Protein AF-A0A844GHX6-F1 (afdb_monomer_lite)

Structure (mmCIF, N/CA/C/O backbone):
data_AF-A0A844GHX6-F1
#
_entry.id   AF-A0A844GHX6-F1
#
loop_
_atom_site.group_PDB
_atom_site.id
_atom_site.type_symbol
_atom_site.label_atom_id
_atom_site.label_alt_id
_atom_site.label_comp_id
_atom_site.label_asym_id
_atom_site.label_entity_id
_atom_site.label_seq_id
_atom_site.pdbx_PDB_ins_code
_atom_site.Cartn_x
_atom_site.Cartn_y
_atom_site.Cartn_z
_atom_site.occupancy
_atom_site.B_iso_or_equiv
_atom_site.auth_seq_id
_atom_site.auth_comp_id
_atom_site.auth_asym_id
_atom_site.auth_atom_id
_atom_site.pdbx_PDB_model_num
ATOM 1 N N . MET A 1 1 ? -24.805 5.027 38.512 1.00 71.56 1 MET A N 1
ATOM 2 C CA . MET A 1 1 ? -26.092 4.733 39.168 1.00 71.56 1 MET A CA 1
ATOM 3 C C . MET A 1 1 ? -26.720 6.072 39.490 1.00 71.56 1 MET A C 1
ATOM 5 O O . MET A 1 1 ? -26.056 6.858 40.158 1.00 71.56 1 MET A O 1
ATOM 9 N N . ASN A 1 2 ? -27.880 6.390 38.913 1.00 87.50 2 ASN A N 1
ATOM 10 C CA . ASN A 1 2 ? -28.541 7.679 39.148 1.00 87.50 2 ASN A CA 1
ATOM 11 C C . ASN A 1 2 ? -29.447 7.610 40.407 1.00 87.50 2 ASN A C 1
ATOM 13 O O . ASN A 1 2 ? -29.614 6.538 40.995 1.00 87.50 2 ASN A O 1
ATOM 17 N N . LEU A 1 3 ? -29.988 8.748 40.864 1.00 87.88 3 LEU A N 1
ATOM 18 C CA . LEU A 1 3 ? -30.826 8.803 42.074 1.00 87.88 3 LEU A CA 1
ATOM 19 C C . LEU A 1 3 ? -32.170 8.072 41.908 1.00 87.88 3 LEU A C 1
ATOM 21 O O . LEU A 1 3 ? -32.667 7.497 42.875 1.00 87.88 3 LEU A O 1
ATOM 25 N N . TYR A 1 4 ? -32.729 8.046 40.697 1.00 90.62 4 TYR A N 1
ATOM 26 C CA . TYR A 1 4 ? -33.965 7.326 40.379 1.00 90.62 4 TYR A CA 1
ATOM 27 C C . TYR A 1 4 ? -33.756 5.802 40.427 1.00 90.62 4 TYR A C 1
ATOM 29 O O . TYR A 1 4 ? -34.524 5.100 41.084 1.00 90.62 4 TYR A O 1
ATOM 37 N N . ASP A 1 5 ? -32.648 5.306 39.865 1.00 89.25 5 ASP A N 1
ATOM 38 C CA . ASP A 1 5 ? -32.212 3.905 39.916 1.00 89.25 5 ASP A CA 1
ATOM 39 C C . ASP A 1 5 ? -31.995 3.453 41.366 1.00 89.25 5 ASP A C 1
ATOM 41 O O . ASP A 1 5 ? -32.395 2.355 41.748 1.00 89.25 5 ASP A O 1
ATOM 45 N N . PHE A 1 6 ? -31.368 4.304 42.191 1.00 89.69 6 PHE A N 1
ATOM 46 C CA . PHE A 1 6 ? -31.122 4.016 43.607 1.00 89.69 6 PHE A CA 1
ATOM 47 C C . PHE A 1 6 ? -32.430 3.865 44.400 1.00 89.69 6 PHE A C 1
ATOM 49 O O . PHE A 1 6 ? -32.552 2.978 45.250 1.00 89.69 6 PHE A O 1
ATOM 56 N N . LEU A 1 7 ? -33.417 4.716 44.109 1.00 89.75 7 LEU A N 1
ATOM 57 C CA . LEU A 1 7 ? -34.750 4.652 44.707 1.00 89.75 7 LEU A CA 1
ATOM 58 C C . LEU A 1 7 ? -35.645 3.570 44.080 1.00 89.75 7 LEU A C 1
ATOM 60 O O . LEU A 1 7 ? -36.648 3.197 44.687 1.00 89.75 7 LEU A O 1
ATOM 64 N N . GLY A 1 8 ? -35.283 3.041 42.908 1.00 88.38 8 GLY A N 1
ATOM 65 C CA . GLY A 1 8 ? -36.063 2.049 42.168 1.00 88.38 8 GLY A CA 1
ATOM 66 C C . GLY A 1 8 ? -37.339 2.621 41.546 1.00 88.38 8 GLY A C 1
ATOM 67 O O . GLY A 1 8 ? -38.344 1.916 41.465 1.00 88.38 8 GLY A O 1
ATOM 68 N N . VAL A 1 9 ? -37.321 3.897 41.154 1.00 91.00 9 VAL A N 1
ATOM 69 C CA . VAL A 1 9 ? -38.457 4.599 40.538 1.00 91.00 9 VAL A CA 1
ATOM 70 C C . VAL A 1 9 ? -38.083 5.124 39.154 1.00 91.00 9 VAL A C 1
ATOM 72 O O . VAL A 1 9 ? -36.910 5.336 38.863 1.00 91.00 9 VAL A O 1
ATOM 75 N N . ASP A 1 10 ? -39.083 5.336 38.299 1.00 89.19 10 ASP A N 1
ATOM 76 C CA . ASP A 1 10 ? -38.876 5.918 36.971 1.00 89.19 10 ASP A CA 1
ATOM 77 C C . ASP A 1 10 ? -38.556 7.423 37.063 1.00 89.19 10 ASP A C 1
ATOM 79 O O . ASP A 1 10 ? -39.014 8.106 37.982 1.00 89.19 10 ASP A O 1
ATOM 83 N N . GLN A 1 11 ? -37.811 7.965 36.095 1.00 86.19 11 GLN A N 1
ATOM 84 C CA . GLN A 1 11 ? -37.504 9.400 36.034 1.00 86.19 11 GLN A CA 1
ATOM 85 C C . GLN A 1 11 ? -38.775 10.266 35.906 1.00 86.19 11 GLN A C 1
ATOM 87 O O . GLN A 1 11 ? -38.820 11.394 36.402 1.00 86.19 11 GLN A O 1
ATOM 92 N N . SER A 1 12 ? -39.837 9.718 35.308 1.00 86.56 12 SER A N 1
ATOM 93 C CA . SER A 1 12 ? -41.161 10.341 35.190 1.00 86.56 12 SER A CA 1
ATOM 94 C C . SER A 1 12 ? -42.041 10.214 36.443 1.00 86.56 12 SER A C 1
ATOM 96 O O . SER A 1 12 ? -43.187 10.664 36.431 1.00 86.56 12 SER A O 1
ATOM 98 N N . ALA A 1 13 ? -41.537 9.623 37.536 1.00 87.94 13 ALA A N 1
ATOM 99 C CA . ALA A 1 13 ? -42.310 9.427 38.759 1.00 87.94 13 ALA A CA 1
ATOM 100 C C . ALA A 1 13 ? -42.816 10.754 39.353 1.00 87.94 13 ALA A C 1
ATOM 102 O O . ALA A 1 13 ? -42.116 11.771 39.379 1.00 87.94 13 ALA A O 1
ATOM 103 N N . SER A 1 14 ? -44.040 10.733 39.873 1.00 90.19 14 SER A N 1
ATOM 104 C CA . SER A 1 14 ? -44.625 11.870 40.592 1.00 90.19 14 SER A CA 1
ATOM 105 C C . SER A 1 14 ? -43.907 12.134 41.922 1.00 90.19 14 SER A C 1
ATOM 107 O O . SER A 1 14 ? -43.286 11.239 42.502 1.00 90.19 14 SER A O 1
ATOM 109 N N . ASP A 1 15 ? -44.025 13.355 42.443 1.00 88.31 15 ASP A N 1
ATOM 110 C CA . ASP A 1 15 ? -43.385 13.749 43.708 1.00 88.31 15 ASP A CA 1
ATOM 111 C C . ASP A 1 15 ? -43.843 12.876 44.890 1.00 88.31 15 ASP A C 1
ATOM 113 O O . ASP A 1 15 ? -43.055 12.543 45.778 1.00 88.31 15 ASP A O 1
ATOM 117 N N . GLU A 1 16 ? -45.103 12.432 44.875 1.00 89.31 16 GLU A N 1
ATOM 118 C CA . GLU A 1 16 ? -45.652 11.508 45.872 1.00 89.31 16 GLU A CA 1
ATOM 119 C C . GLU A 1 16 ? -44.973 10.134 45.813 1.00 89.31 16 GLU A C 1
ATOM 121 O O . GLU A 1 16 ? -44.597 9.574 46.847 1.00 89.31 16 GLU A O 1
ATOM 126 N N . GLN A 1 17 ? -44.745 9.614 44.604 1.00 90.00 17 GLN A N 1
ATOM 127 C CA . GLN A 1 17 ? -44.057 8.340 44.399 1.00 90.00 17 GLN A CA 1
ATOM 128 C C . GLN A 1 17 ? -42.599 8.419 44.857 1.00 90.00 17 GLN A C 1
ATOM 130 O O . GLN A 1 17 ? -42.146 7.538 45.587 1.00 90.00 17 GLN A O 1
ATOM 135 N N . ILE A 1 18 ? -41.891 9.500 44.525 1.00 90.50 18 ILE A N 1
ATOM 136 C CA . ILE A 1 18 ? -40.504 9.721 44.960 1.00 90.50 18 ILE A CA 1
ATOM 137 C C . ILE A 1 18 ? -40.424 9.813 46.484 1.00 90.50 18 ILE A C 1
ATOM 139 O O . ILE A 1 18 ? -39.596 9.147 47.108 1.00 90.50 18 ILE A O 1
ATOM 143 N N . LYS A 1 19 ? -41.320 10.583 47.108 1.00 91.25 19 LYS A N 1
ATOM 144 C CA . LYS A 1 19 ? -41.375 10.719 48.566 1.00 91.25 19 LYS A CA 1
ATOM 145 C C . LYS A 1 19 ? -41.638 9.377 49.249 1.00 91.25 19 LYS A C 1
ATOM 147 O O . LYS A 1 19 ? -40.962 9.052 50.225 1.00 91.25 19 LYS A O 1
ATOM 152 N N . SER A 1 20 ? -42.571 8.586 48.720 1.00 91.31 20 SER A N 1
ATOM 153 C CA . SER A 1 20 ? -42.876 7.253 49.249 1.00 91.31 20 SER A CA 1
ATOM 154 C C . SER A 1 20 ? -41.687 6.290 49.124 1.00 91.31 20 SER A C 1
ATOM 156 O O . SER A 1 20 ? -41.375 5.573 50.076 1.00 91.31 20 SER A O 1
ATOM 158 N N . ALA A 1 21 ? -40.959 6.329 48.003 1.00 91.88 21 ALA A N 1
ATOM 159 C CA . ALA A 1 21 ? -39.789 5.489 47.761 1.00 91.88 21 ALA A CA 1
ATOM 160 C C . ALA A 1 21 ? -38.612 5.851 48.681 1.00 91.88 21 ALA A C 1
ATOM 162 O O . ALA A 1 21 ? -37.967 4.963 49.240 1.00 91.88 21 ALA A O 1
ATOM 163 N N . ILE A 1 22 ? -38.377 7.148 48.906 1.00 91.88 22 ILE A N 1
ATOM 164 C CA . ILE A 1 22 ? -37.379 7.643 49.865 1.00 91.88 22 ILE A CA 1
ATOM 165 C C . ILE A 1 22 ? -37.701 7.157 51.280 1.00 91.88 22 ILE A C 1
ATOM 167 O O . ILE A 1 22 ? -36.813 6.662 51.972 1.00 91.88 22 ILE A O 1
ATOM 171 N N . MET A 1 23 ? -38.959 7.289 51.717 1.00 91.12 23 MET A N 1
ATOM 172 C CA . MET A 1 23 ? -39.381 6.851 53.053 1.00 91.12 23 MET A CA 1
ATOM 173 C C . MET A 1 23 ? -39.195 5.346 53.226 1.00 91.12 23 MET A C 1
ATOM 175 O O . MET A 1 23 ? -38.585 4.917 54.201 1.00 91.12 23 MET A O 1
ATOM 179 N N . LYS A 1 24 ? -39.605 4.557 52.228 1.00 92.50 24 LYS A N 1
ATOM 180 C CA . LYS A 1 24 ? -39.404 3.108 52.221 1.00 92.50 24 LYS A CA 1
ATOM 181 C C . LYS A 1 24 ? -37.922 2.731 52.356 1.00 92.50 24 LYS A C 1
ATOM 183 O O . LYS A 1 24 ? -37.576 1.935 53.223 1.00 92.50 24 LYS A O 1
ATOM 188 N N . LYS A 1 25 ? -37.033 3.348 51.567 1.00 90.00 25 LYS A N 1
ATOM 189 C CA . LYS A 1 25 ? -35.576 3.124 51.644 1.00 90.00 25 LYS A CA 1
ATOM 190 C C . LYS A 1 25 ? -34.975 3.556 52.983 1.00 90.00 25 LYS A C 1
ATOM 192 O O . LYS A 1 25 ? -34.079 2.891 53.500 1.00 90.00 25 LYS A O 1
ATOM 197 N N . ALA A 1 26 ? -35.462 4.653 53.558 1.00 88.69 26 ALA A N 1
ATOM 198 C CA . ALA A 1 26 ? -35.025 5.121 54.869 1.00 88.69 26 ALA A CA 1
ATOM 199 C C . ALA A 1 26 ? -35.444 4.161 55.991 1.00 88.69 26 ALA A C 1
ATOM 201 O O . ALA A 1 26 ? -34.660 3.920 56.907 1.00 88.69 26 ALA A O 1
ATOM 202 N N . ASP A 1 27 ? -36.645 3.593 55.914 1.00 89.06 27 ASP A N 1
ATOM 203 C CA . ASP A 1 27 ? -37.146 2.642 56.906 1.00 89.06 27 ASP A CA 1
ATOM 204 C C . ASP A 1 27 ? -36.466 1.270 56.777 1.00 89.06 27 ASP A C 1
ATOM 206 O O . ASP A 1 27 ? -36.123 0.658 57.791 1.00 89.06 27 ASP A O 1
ATOM 210 N N . GLU A 1 28 ? -36.153 0.829 55.555 1.00 87.50 28 GLU A N 1
ATOM 211 C CA . GLU A 1 28 ? -35.311 -0.349 55.291 1.00 87.50 28 GLU A CA 1
ATOM 212 C C . GLU A 1 28 ? -33.914 -0.201 55.922 1.00 87.50 28 GLU A C 1
ATOM 214 O O . GLU A 1 28 ? -33.424 -1.116 56.579 1.00 87.50 28 GLU A O 1
ATOM 219 N N . GLN A 1 29 ? -33.282 0.971 55.798 1.00 86.12 29 GLN A N 1
ATOM 220 C CA . GLN A 1 29 ? -31.970 1.216 56.411 1.00 86.12 29 GLN A CA 1
ATOM 221 C C . GLN A 1 29 ? -32.045 1.342 57.936 1.00 86.12 29 GLN A C 1
ATOM 223 O O . GLN A 1 29 ? -31.166 0.839 58.629 1.00 86.12 29 GLN A O 1
ATOM 228 N N . LYS A 1 30 ? -33.094 1.967 58.483 1.00 82.62 30 LYS A N 1
ATOM 229 C CA . LYS A 1 30 ? -33.290 2.075 59.941 1.00 82.62 30 LYS A CA 1
ATOM 230 C C . LYS A 1 30 ? -33.573 0.732 60.613 1.00 82.62 30 LYS A C 1
ATOM 232 O O . LYS A 1 30 ? -33.201 0.553 61.767 1.00 82.62 30 LYS A O 1
ATOM 237 N N . SER A 1 31 ? -34.262 -0.172 59.920 1.00 83.94 31 SER A N 1
ATOM 238 C CA . SER A 1 31 ? -34.592 -1.514 60.419 1.00 83.94 31 SER A CA 1
ATOM 239 C C . SER A 1 31 ? -33.488 -2.547 60.162 1.00 83.94 31 SER A C 1
ATOM 241 O O . SER A 1 31 ? -33.543 -3.651 60.702 1.00 83.94 31 SER A O 1
ATOM 243 N N . SER A 1 32 ? -32.466 -2.190 59.380 1.00 81.06 32 SER A N 1
ATOM 244 C CA . SER A 1 32 ? -31.303 -3.036 59.124 1.00 81.06 32 SER A CA 1
ATOM 245 C C . SER A 1 32 ? -30.399 -3.143 60.355 1.00 81.06 32 SER A C 1
ATOM 247 O O . SER A 1 32 ? -30.090 -2.152 61.014 1.00 81.06 32 SER A O 1
ATOM 249 N N . ALA A 1 33 ? -29.902 -4.353 60.625 1.00 74.12 33 ALA A N 1
ATOM 250 C CA . ALA A 1 33 ? -28.938 -4.617 61.697 1.00 74.12 33 ALA A CA 1
ATOM 251 C C . ALA A 1 33 ? -27.583 -3.904 61.485 1.00 74.12 33 ALA A C 1
ATOM 253 O O . ALA A 1 33 ? -26.815 -3.741 62.432 1.00 74.12 33 ALA A O 1
ATOM 254 N N . SER A 1 34 ? -27.295 -3.467 60.254 1.00 76.62 34 SER A N 1
ATOM 255 C CA . SER A 1 34 ? -26.090 -2.719 59.886 1.00 76.62 34 SER A CA 1
ATOM 256 C C . SER A 1 34 ? -26.420 -1.690 58.792 1.00 76.62 34 SER A C 1
ATOM 258 O O . SER A 1 34 ? -26.328 -2.015 57.603 1.00 76.62 34 SER A O 1
ATOM 260 N N . PRO A 1 35 ? -26.842 -0.465 59.154 1.00 78.81 35 PRO A N 1
ATOM 261 C CA . PRO A 1 35 ? -27.159 0.575 58.181 1.00 78.81 35 PRO A CA 1
ATOM 262 C C . PRO A 1 35 ? -25.915 0.991 57.390 1.00 78.81 35 PRO A C 1
ATOM 264 O O . PRO A 1 35 ? -24.864 1.297 57.957 1.00 78.81 35 PRO A O 1
ATOM 267 N N . SER A 1 36 ? -26.044 1.030 56.067 1.00 85.88 36 SER A N 1
ATOM 268 C CA . SER A 1 36 ? -24.974 1.458 55.170 1.00 85.88 36 SER A CA 1
ATOM 269 C C . SER A 1 36 ? -24.847 2.979 55.209 1.00 85.88 36 SER A C 1
ATOM 271 O O . SER A 1 36 ? -25.783 3.713 54.885 1.00 85.88 36 SER A O 1
ATOM 273 N N . GLN A 1 37 ? -23.664 3.480 55.575 1.00 83.94 37 GLN A N 1
ATOM 274 C CA . GLN A 1 37 ? -23.389 4.920 55.574 1.00 83.94 37 GLN A CA 1
ATOM 275 C C . GLN A 1 37 ? -23.514 5.524 54.165 1.00 83.94 37 GLN A C 1
ATOM 277 O O . GLN A 1 37 ? -23.935 6.673 54.027 1.00 83.94 37 GLN A O 1
ATOM 282 N N . TYR A 1 38 ? -23.190 4.737 53.135 1.00 85.69 38 TYR A N 1
ATOM 283 C CA . TYR A 1 38 ? -23.353 5.116 51.734 1.00 85.69 38 TYR A CA 1
ATOM 284 C C . TYR A 1 38 ? -24.831 5.228 51.343 1.00 85.69 38 TYR A C 1
ATOM 286 O O . TYR A 1 38 ? -25.237 6.216 50.739 1.00 85.69 38 TYR A O 1
ATOM 294 N N . ASP A 1 39 ? -25.671 4.275 51.747 1.00 84.88 39 ASP A N 1
ATOM 295 C CA . ASP A 1 39 ? -27.099 4.336 51.417 1.00 84.88 39 ASP A CA 1
ATOM 296 C C . ASP A 1 39 ? -27.776 5.500 52.146 1.00 84.88 39 ASP A C 1
ATOM 298 O O . ASP A 1 39 ? -28.601 6.205 51.573 1.00 84.88 39 ASP A O 1
ATOM 302 N N . MET A 1 40 ? -27.378 5.772 53.391 1.00 85.31 40 MET A N 1
ATOM 303 C CA . MET A 1 40 ? -27.890 6.907 54.160 1.00 85.31 40 MET A CA 1
ATOM 304 C C . MET A 1 40 ? -27.478 8.260 53.566 1.00 85.31 40 MET A C 1
ATOM 306 O O . MET A 1 40 ? -28.274 9.203 53.594 1.00 85.31 40 MET A O 1
ATOM 310 N N . SER A 1 41 ? -26.263 8.385 53.018 1.00 87.81 41 SER A N 1
ATOM 311 C CA . SER A 1 41 ? -25.852 9.605 52.315 1.00 87.81 41 SER A CA 1
ATOM 312 C C . SER A 1 41 ? -26.585 9.760 50.981 1.00 87.81 41 SER A C 1
ATOM 314 O O . SER A 1 41 ? -27.049 10.858 50.680 1.00 87.81 41 SER A O 1
ATOM 316 N N . MET A 1 42 ? -26.789 8.667 50.240 1.00 87.81 42 MET A N 1
ATOM 317 C CA . MET A 1 42 ? -27.571 8.655 49.000 1.00 87.81 42 MET A CA 1
ATOM 318 C C . MET A 1 42 ? -29.042 9.014 49.235 1.00 87.81 42 MET A C 1
ATOM 320 O O . MET A 1 42 ? -29.603 9.802 48.479 1.00 87.81 42 MET A O 1
ATOM 324 N N . ILE A 1 43 ? -29.656 8.528 50.319 1.00 90.69 43 ILE A N 1
ATOM 325 C CA . ILE A 1 43 ? -31.020 8.908 50.721 1.00 90.69 43 ILE A CA 1
ATOM 326 C C . ILE A 1 43 ? -31.094 10.406 51.041 1.00 90.69 43 ILE A C 1
ATOM 328 O O . ILE A 1 43 ? -32.016 11.080 50.587 1.00 90.69 43 ILE A O 1
ATOM 332 N N . ARG A 1 44 ? -30.125 10.956 51.788 1.00 90.19 44 ARG A N 1
ATOM 333 C CA . ARG A 1 44 ? -30.075 12.404 52.072 1.00 90.19 44 ARG A CA 1
ATOM 334 C C . ARG A 1 44 ? -29.929 13.225 50.797 1.00 90.19 44 ARG A C 1
ATOM 336 O O . ARG A 1 44 ? -30.622 14.224 50.641 1.00 90.19 44 ARG A O 1
ATOM 343 N N . HIS A 1 45 ? -29.071 12.780 49.886 1.00 89.00 45 HIS A N 1
ATOM 344 C CA . HIS A 1 45 ? -28.871 13.448 48.610 1.00 89.00 45 HIS A CA 1
ATOM 345 C C . HIS A 1 45 ? -30.130 13.386 47.732 1.00 89.00 45 HIS A C 1
ATOM 347 O O . HIS A 1 45 ? -30.526 14.394 47.155 1.00 89.00 45 HIS A O 1
ATOM 353 N N . ALA A 1 46 ? -30.828 12.246 47.710 1.00 89.94 46 ALA A N 1
ATOM 354 C CA . ALA A 1 46 ? -32.110 12.101 47.027 1.00 89.94 46 ALA A CA 1
ATOM 355 C C . ALA A 1 46 ? -33.191 13.025 47.608 1.00 89.94 46 ALA A C 1
ATOM 357 O O . ALA A 1 46 ? -33.949 13.621 46.850 1.00 89.94 46 ALA A O 1
ATOM 358 N N . ILE A 1 47 ? -33.248 13.185 48.936 1.00 90.81 47 ILE A N 1
ATOM 359 C CA . ILE A 1 47 ? -34.157 14.139 49.589 1.00 90.81 47 ILE A CA 1
ATOM 360 C C . ILE A 1 47 ? -33.845 15.563 49.136 1.00 90.81 47 ILE A C 1
ATOM 362 O O . ILE A 1 47 ? -34.751 16.287 48.740 1.00 90.81 47 ILE A O 1
ATOM 366 N N . GLU A 1 48 ? -32.576 15.960 49.179 1.00 90.88 48 GLU A N 1
ATOM 367 C CA . GLU A 1 48 ? -32.177 17.325 48.855 1.00 90.88 48 GLU A CA 1
ATOM 368 C C . GLU A 1 48 ? -32.427 17.683 47.385 1.00 90.88 48 GLU A C 1
ATOM 370 O O . GLU A 1 48 ? -32.834 18.804 47.090 1.00 90.88 48 GLU A O 1
ATOM 375 N N . VAL A 1 49 ? -32.168 16.746 46.471 1.00 90.38 49 VAL A N 1
ATOM 376 C CA . VAL A 1 49 ? -32.199 17.001 45.027 1.00 90.38 49 VAL A CA 1
ATOM 377 C C . VAL A 1 49 ? -33.569 16.710 44.417 1.00 90.38 49 VAL A C 1
ATOM 379 O O . VAL A 1 49 ? -34.039 17.504 43.612 1.00 90.38 49 VAL A O 1
ATOM 382 N N . LEU A 1 50 ? -34.225 15.601 44.782 1.00 90.25 50 LEU A N 1
ATOM 383 C CA . LEU A 1 50 ? -35.461 15.164 44.118 1.00 90.25 50 LEU A CA 1
ATOM 384 C C . LEU A 1 50 ? -36.746 15.703 44.763 1.00 90.25 50 LEU A C 1
ATOM 386 O O . LEU A 1 50 ? -37.777 15.695 44.098 1.00 90.25 50 LEU A O 1
ATOM 390 N N . GLN A 1 51 ? -36.723 16.155 46.026 1.00 88.06 51 GLN A N 1
ATOM 391 C CA . GLN A 1 51 ? -37.908 16.783 46.641 1.00 88.06 51 GLN A CA 1
ATOM 392 C C . GLN A 1 51 ? -38.029 18.278 46.328 1.00 88.06 51 GLN A C 1
ATOM 394 O O . GLN A 1 51 ? -39.124 18.831 46.415 1.00 88.06 51 GLN A O 1
ATOM 399 N N . ASP A 1 52 ? -36.927 18.941 45.977 1.00 89.19 52 ASP A N 1
ATOM 400 C CA . ASP A 1 52 ? -36.949 20.327 45.519 1.00 89.19 52 ASP A CA 1
ATOM 401 C C . ASP A 1 52 ? -37.195 20.351 44.006 1.00 89.19 52 ASP A C 1
ATOM 403 O O . ASP A 1 52 ? -36.360 19.913 43.216 1.00 89.19 52 ASP A O 1
ATOM 407 N N . GLY A 1 53 ? -38.347 20.880 43.589 1.00 84.62 53 GLY A N 1
ATOM 408 C CA . GLY A 1 53 ? -38.749 20.901 42.183 1.00 84.62 53 GLY A CA 1
ATOM 409 C C . GLY A 1 53 ? -37.803 21.677 41.257 1.00 84.62 53 GLY A C 1
ATOM 410 O O . GLY A 1 53 ? -37.770 21.390 40.061 1.00 84.62 53 GLY A O 1
ATOM 411 N N . ASN A 1 54 ? -37.020 22.631 41.773 1.00 87.44 54 ASN A N 1
ATOM 412 C CA . ASN A 1 54 ? -36.017 23.338 40.973 1.00 87.44 54 ASN A CA 1
ATOM 413 C C . ASN A 1 54 ? -34.743 22.499 40.833 1.00 87.44 54 ASN A C 1
ATOM 415 O O . ASN A 1 54 ? -34.272 22.288 39.715 1.00 87.44 54 ASN A O 1
ATOM 419 N N . LYS A 1 55 ? -34.242 21.936 41.941 1.00 88.75 55 LYS A N 1
ATOM 420 C CA . LYS A 1 55 ? -33.056 21.061 41.923 1.00 88.75 55 LYS A CA 1
ATOM 421 C C . LYS A 1 55 ? -33.299 19.771 41.141 1.00 88.75 55 LYS A C 1
ATOM 423 O O . LYS A 1 55 ? -32.398 19.301 40.450 1.00 88.75 55 LYS A O 1
ATOM 428 N N . ARG A 1 56 ? -34.522 19.233 41.177 1.00 88.44 56 ARG A N 1
ATOM 429 C CA . ARG A 1 56 ? -34.925 18.059 40.395 1.00 88.44 56 ARG A CA 1
ATOM 430 C C . ARG A 1 56 ? -34.807 18.327 38.897 1.00 88.44 56 ARG A C 1
ATOM 432 O O . ARG A 1 56 ? -34.229 17.517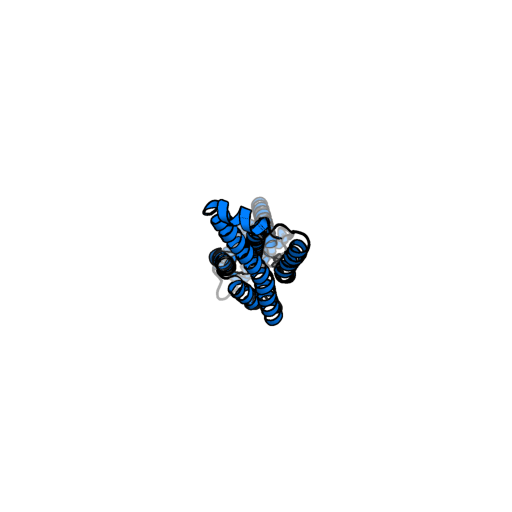 38.183 1.00 88.44 56 ARG A O 1
ATOM 439 N N . LYS A 1 57 ? -35.276 19.489 38.432 1.00 87.38 57 LYS A N 1
ATOM 440 C CA . LYS A 1 57 ? -35.155 19.890 37.022 1.00 87.38 57 LYS A CA 1
ATOM 441 C C . LYS A 1 57 ? -33.698 20.053 36.597 1.00 87.38 57 LYS A C 1
ATOM 443 O O . LYS A 1 57 ? -33.328 19.574 35.532 1.00 87.38 57 LYS A O 1
ATOM 448 N N . GLU A 1 58 ? -32.871 20.701 37.417 1.00 87.25 58 GLU A N 1
ATOM 449 C CA . GLU A 1 58 ? -31.431 20.834 37.143 1.00 87.25 58 GLU A CA 1
ATOM 450 C C . GLU A 1 58 ? -30.744 19.464 37.071 1.00 87.25 58 GLU A C 1
ATOM 452 O O . GLU A 1 58 ? -29.952 19.200 36.163 1.00 87.25 58 GLU A O 1
ATOM 457 N N . TYR A 1 59 ? -31.107 18.560 37.982 1.00 87.81 59 TYR A N 1
ATOM 458 C CA . TYR A 1 59 ? -30.623 17.188 37.987 1.00 87.81 59 TYR A CA 1
ATOM 459 C C . TYR A 1 59 ? -31.065 16.418 36.737 1.00 87.81 59 TYR A C 1
ATOM 461 O O . TYR A 1 59 ? -30.227 15.794 36.088 1.00 87.81 59 TYR A O 1
ATOM 469 N N . ASP A 1 60 ? -32.333 16.521 36.335 1.00 87.94 60 ASP A N 1
ATOM 470 C CA . ASP A 1 60 ? -32.868 15.880 35.128 1.00 87.94 60 ASP A CA 1
ATOM 471 C C . ASP A 1 60 ? -32.172 16.379 33.854 1.00 87.94 60 ASP A C 1
ATOM 473 O O . ASP A 1 60 ? -31.820 15.576 32.984 1.00 87.94 60 ASP A O 1
ATOM 477 N N . VAL A 1 61 ? -31.893 17.685 33.765 1.00 86.69 61 VAL A N 1
ATOM 478 C CA . VAL A 1 61 ? -31.112 18.270 32.665 1.00 86.69 61 VAL A CA 1
ATOM 479 C C . VAL A 1 61 ? -29.696 17.693 32.651 1.00 86.69 61 VAL A C 1
ATOM 481 O O . VAL A 1 61 ? -29.246 17.218 31.607 1.00 86.69 61 VAL A O 1
ATOM 484 N N . SER A 1 62 ? -29.013 17.646 33.798 1.00 84.31 62 SER A N 1
ATOM 485 C CA . SER A 1 62 ? -27.661 17.075 33.885 1.00 84.31 62 SER A CA 1
ATOM 486 C C . SER A 1 62 ? -27.625 15.585 33.517 1.00 84.31 62 SER A C 1
ATOM 488 O O . SER A 1 62 ? -26.706 15.122 32.838 1.00 84.31 62 SER A O 1
ATOM 490 N N . LEU A 1 63 ? -28.669 14.839 33.892 1.00 83.75 63 LEU A N 1
ATOM 491 C CA . LEU A 1 63 ? -28.804 13.421 33.593 1.00 83.75 63 LEU A CA 1
ATOM 492 C C . LEU A 1 63 ? -29.049 13.191 32.099 1.00 83.75 63 LEU A C 1
ATOM 494 O O . LEU A 1 63 ? -28.472 12.266 31.524 1.00 83.75 63 LEU A O 1
ATOM 498 N N . SER A 1 64 ? -29.848 14.048 31.455 1.00 79.44 64 SER A N 1
ATOM 499 C CA . SER A 1 64 ? -30.075 13.995 30.006 1.00 79.44 64 SER A CA 1
ATOM 500 C C . SER A 1 64 ? -28.787 14.256 29.217 1.00 79.44 64 SER A C 1
ATOM 502 O O . SER A 1 64 ? -28.450 13.465 28.341 1.00 79.44 64 SER A O 1
ATOM 504 N N . GLN A 1 65 ? -27.992 15.259 29.611 1.00 74.88 65 GLN A N 1
ATOM 505 C CA . GLN A 1 65 ? -26.698 15.569 28.989 1.00 74.88 65 GLN A CA 1
ATOM 506 C C . GLN A 1 65 ? -25.679 14.440 29.174 1.00 74.88 65 GLN A C 1
ATOM 508 O O . GLN A 1 65 ? -24.965 14.079 28.235 1.00 74.88 65 GLN A O 1
ATOM 513 N N . TYR A 1 66 ? -25.625 13.838 30.366 1.00 69.81 66 TYR A N 1
ATOM 514 C CA . TYR A 1 66 ? -24.771 12.679 30.622 1.00 69.81 66 TYR A CA 1
ATOM 515 C C . TYR A 1 66 ? -25.200 11.466 29.786 1.00 69.81 66 TYR A C 1
ATOM 517 O O . TYR A 1 66 ? -24.361 10.776 29.209 1.00 69.81 66 TYR A O 1
ATOM 525 N N . THR A 1 67 ? -26.508 11.222 29.674 1.00 65.44 67 THR A N 1
ATOM 526 C CA . THR A 1 67 ? -27.057 10.109 28.887 1.00 65.44 67 THR A CA 1
ATOM 527 C C . THR A 1 67 ? -26.815 10.309 27.395 1.00 65.44 67 THR A C 1
ATOM 529 O O . THR A 1 67 ? -26.455 9.356 26.712 1.00 65.44 67 THR A O 1
ATOM 532 N N . GLU A 1 68 ? -26.941 11.535 26.892 1.00 62.78 68 GLU A N 1
ATOM 533 C CA . GLU A 1 68 ? -26.672 11.880 25.496 1.00 62.78 68 GLU A CA 1
ATOM 534 C C . GLU A 1 68 ? -25.181 11.750 25.159 1.00 62.78 68 GLU A C 1
ATOM 536 O O . GLU A 1 68 ? -24.829 11.096 24.179 1.00 62.78 68 GLU A O 1
ATOM 541 N N . THR A 1 69 ? -24.297 12.224 26.042 1.00 59.47 69 THR A N 1
ATOM 542 C CA . THR A 1 69 ? -22.840 12.036 25.916 1.00 59.47 69 THR A CA 1
ATOM 543 C C . THR A 1 69 ? -22.466 10.551 25.903 1.00 59.47 69 THR A C 1
ATOM 545 O O . THR A 1 69 ? -21.681 10.103 25.072 1.00 59.47 69 THR A O 1
ATOM 548 N N . ARG A 1 70 ? -23.086 9.748 26.773 1.00 54.72 70 ARG A N 1
ATOM 549 C CA . ARG A 1 70 ? -22.844 8.302 26.834 1.00 54.72 70 ARG A CA 1
ATOM 550 C C . ARG A 1 70 ? -23.441 7.549 25.641 1.00 54.72 70 ARG A C 1
ATOM 552 O O . ARG A 1 70 ? -22.911 6.520 25.237 1.00 54.72 70 ARG A O 1
ATOM 559 N N . ARG A 1 71 ? -24.535 8.045 25.056 1.00 49.84 71 ARG A N 1
ATOM 560 C CA . ARG A 1 71 ? -25.128 7.479 23.835 1.00 49.84 71 ARG A CA 1
ATOM 561 C C . ARG A 1 71 ? -24.205 7.672 22.631 1.00 49.84 71 ARG A C 1
ATOM 563 O O . ARG A 1 71 ? -24.132 6.777 21.800 1.00 49.84 71 ARG A O 1
ATOM 570 N N . ILE A 1 72 ? -23.460 8.778 22.592 1.00 54.41 72 ILE A N 1
ATOM 571 C CA . ILE A 1 72 ? -22.409 9.026 21.594 1.00 54.41 72 ILE A CA 1
ATOM 572 C C . ILE A 1 72 ? -21.217 8.063 21.788 1.00 54.41 72 ILE A C 1
ATOM 574 O O . ILE A 1 72 ? -20.595 7.662 20.810 1.00 54.41 72 ILE A O 1
ATOM 578 N N . GLU A 1 73 ? -20.926 7.623 23.018 1.00 53.31 73 GLU A N 1
ATOM 579 C CA . GLU A 1 73 ? -19.858 6.644 23.301 1.00 53.31 73 GLU A CA 1
ATOM 580 C C . GLU A 1 73 ? -20.242 5.167 23.061 1.00 53.31 73 GLU A C 1
ATOM 582 O O . GLU A 1 73 ? -19.344 4.335 22.929 1.00 53.31 73 GLU A O 1
ATOM 587 N N . ILE A 1 74 ? -21.536 4.811 23.020 1.00 52.12 74 ILE A N 1
ATOM 588 C CA . ILE A 1 74 ? -22.009 3.408 22.929 1.00 52.12 74 ILE A CA 1
ATOM 589 C C . ILE A 1 74 ? -22.667 3.081 21.574 1.00 52.12 74 ILE A C 1
ATOM 591 O O . ILE A 1 74 ? -23.188 1.980 21.385 1.00 52.12 74 ILE A O 1
ATOM 595 N N . GLU A 1 75 ? -22.604 3.957 20.569 1.00 46.34 75 GLU A N 1
ATOM 596 C CA . GLU A 1 75 ? -22.644 3.396 19.217 1.00 46.34 75 GLU A CA 1
ATOM 597 C C . GLU A 1 75 ? -21.404 2.509 19.077 1.00 46.34 75 GLU A C 1
ATOM 599 O O . GLU A 1 75 ? -20.298 2.984 19.356 1.00 46.34 75 GLU A O 1
ATOM 604 N N . PRO A 1 76 ? -21.532 1.219 18.702 1.00 42.97 76 PRO A N 1
ATOM 605 C CA . PRO A 1 76 ? -20.364 0.474 18.289 1.00 42.97 76 PRO A CA 1
ATOM 606 C C . PRO A 1 76 ? -19.817 1.254 17.105 1.00 42.97 76 PRO A C 1
ATOM 608 O O . PRO A 1 76 ? -20.387 1.208 16.015 1.00 42.97 76 PRO A O 1
ATOM 611 N N . MET A 1 77 ? -18.759 2.032 17.346 1.00 42.03 77 MET A N 1
ATOM 612 C CA . MET A 1 77 ? -17.959 2.621 16.294 1.00 42.03 77 MET A CA 1
ATOM 613 C C . MET A 1 77 ? -17.607 1.425 15.424 1.00 42.03 77 MET A C 1
ATOM 615 O O . MET A 1 77 ? -16.822 0.571 15.839 1.00 42.03 77 MET A O 1
ATOM 619 N N . TYR A 1 78 ? -18.285 1.288 14.286 1.00 46.28 78 TYR A N 1
ATOM 620 C CA . TYR A 1 78 ? -17.927 0.307 13.287 1.00 46.28 78 TYR A CA 1
ATOM 621 C C . TYR A 1 78 ? -16.485 0.674 12.973 1.00 46.28 78 TYR A C 1
ATOM 623 O O . TYR A 1 78 ? -16.240 1.728 12.384 1.00 46.28 78 TYR A O 1
ATOM 631 N N . GLU A 1 79 ? -15.526 -0.095 13.493 1.00 56.06 79 GLU A N 1
ATOM 632 C CA . GLU A 1 79 ? -14.124 0.075 13.153 1.00 56.06 79 GLU A CA 1
ATOM 633 C C . GLU A 1 79 ? -14.089 -0.112 11.646 1.00 56.06 79 GLU A C 1
ATOM 635 O O . GLU A 1 79 ? -14.235 -1.223 11.133 1.00 56.06 79 GLU A O 1
ATOM 640 N N . GLN A 1 80 ? -14.064 1.014 10.934 1.00 63.78 80 GLN A N 1
ATOM 641 C CA . GLN A 1 80 ? -14.151 1.047 9.492 1.00 63.78 80 GLN A CA 1
ATOM 642 C C . GLN A 1 80 ? -12.787 0.612 8.975 1.00 63.78 80 GLN A C 1
ATOM 644 O O . GLN A 1 80 ? -11.957 1.425 8.576 1.00 63.78 80 GLN A O 1
ATOM 649 N N . ASN A 1 81 ? -12.551 -0.693 9.058 1.00 75.69 81 ASN A N 1
ATOM 650 C CA . ASN A 1 81 ? -11.385 -1.340 8.510 1.00 75.69 81 ASN A CA 1
ATOM 651 C C . ASN A 1 81 ? -11.441 -1.149 6.997 1.00 75.69 81 ASN A C 1
ATOM 653 O O . ASN A 1 81 ? -12.430 -1.477 6.338 1.00 75.69 81 ASN A O 1
ATOM 657 N N . VAL A 1 82 ? -10.396 -0.540 6.456 1.00 86.50 82 VAL A N 1
ATOM 658 C CA . VAL A 1 82 ? -10.289 -0.239 5.037 1.00 86.50 82 VAL A CA 1
ATOM 659 C C . VAL A 1 82 ? -9.433 -1.308 4.378 1.00 86.50 82 VAL A C 1
ATOM 661 O O . VAL A 1 82 ? -8.312 -1.552 4.810 1.00 86.50 82 VAL A O 1
ATOM 664 N N . ASP A 1 83 ? -9.937 -1.947 3.327 1.00 89.56 83 ASP A N 1
ATOM 665 C CA . ASP A 1 83 ? -9.201 -2.965 2.572 1.00 89.56 83 ASP A CA 1
ATOM 666 C C . ASP A 1 83 ? -8.778 -2.401 1.207 1.00 89.56 83 ASP A C 1
ATOM 668 O O . ASP A 1 83 ? -9.592 -2.249 0.296 1.00 89.56 83 ASP A O 1
ATOM 672 N N . TYR A 1 84 ? -7.491 -2.088 1.056 1.00 91.12 84 TYR A N 1
ATOM 673 C CA . TYR A 1 84 ? -6.863 -1.682 -0.202 1.00 91.12 84 TYR A CA 1
ATOM 674 C C . TYR A 1 84 ? -6.073 -2.825 -0.861 1.00 91.12 84 TYR A C 1
ATOM 676 O O . TYR A 1 84 ? -5.271 -2.592 -1.765 1.00 91.12 84 TYR A O 1
ATOM 684 N N . GLY A 1 85 ? -6.305 -4.079 -0.472 1.00 89.50 85 GLY A N 1
ATOM 685 C CA . GLY A 1 85 ? -5.532 -5.233 -0.930 1.00 89.50 85 GLY A CA 1
ATOM 686 C C . GLY A 1 85 ? -5.580 -5.457 -2.431 1.00 89.50 85 GLY A C 1
ATOM 687 O O . GLY A 1 85 ? -4.549 -5.662 -3.069 1.00 89.50 85 GLY A O 1
ATOM 688 N N . VAL A 1 86 ? -6.778 -5.373 -3.007 1.00 91.31 86 VAL A N 1
ATOM 689 C CA . VAL A 1 86 ? -6.971 -5.491 -4.459 1.00 91.31 86 VAL A CA 1
ATOM 690 C C . VAL A 1 86 ? -6.265 -4.346 -5.183 1.00 91.31 86 VAL A C 1
ATOM 692 O O . VAL A 1 86 ? -5.557 -4.579 -6.158 1.00 91.31 86 VAL A O 1
ATOM 695 N N . LEU A 1 87 ? -6.381 -3.118 -4.670 1.00 92.62 87 LEU A N 1
ATOM 696 C CA . LEU A 1 87 ? -5.716 -1.948 -5.243 1.00 92.62 87 LEU A CA 1
ATOM 697 C C . LEU A 1 87 ? -4.187 -2.105 -5.224 1.00 92.62 87 LEU A C 1
ATOM 699 O O . LEU A 1 87 ? -3.524 -1.841 -6.226 1.00 92.62 87 LEU A O 1
ATOM 703 N N . LEU A 1 88 ? -3.636 -2.591 -4.110 1.00 93.19 88 LEU A N 1
ATOM 704 C CA . LEU A 1 88 ? -2.207 -2.855 -3.939 1.00 93.19 88 LEU A CA 1
ATOM 705 C C . LEU A 1 88 ? -1.687 -3.972 -4.851 1.00 93.19 88 LEU A C 1
ATOM 707 O O . LEU A 1 88 ? -0.516 -3.938 -5.225 1.00 93.19 88 LEU A O 1
ATOM 711 N N . LEU A 1 89 ? -2.520 -4.944 -5.229 1.00 92.50 89 LEU A N 1
ATOM 712 C CA . LEU A 1 89 ? -2.177 -5.968 -6.225 1.00 92.50 89 LEU A CA 1
ATOM 713 C C . LEU A 1 89 ? -2.264 -5.425 -7.656 1.00 92.50 89 LEU A C 1
ATOM 715 O O . LEU A 1 89 ? -1.412 -5.728 -8.488 1.00 92.50 89 LEU A O 1
ATOM 719 N N . CYS A 1 90 ? -3.273 -4.605 -7.946 1.00 94.12 90 CYS A N 1
ATOM 720 C CA . CYS A 1 90 ? -3.497 -4.056 -9.280 1.00 94.12 90 CYS A CA 1
ATOM 721 C C . CYS A 1 90 ? -2.506 -2.951 -9.655 1.00 94.12 90 CYS A C 1
ATOM 723 O O . CYS A 1 90 ? -2.221 -2.780 -10.838 1.00 94.12 90 CYS A O 1
ATOM 725 N N . LEU A 1 91 ? -1.977 -2.196 -8.689 1.00 94.12 91 LEU A N 1
ATOM 726 C CA . LEU A 1 91 ? -1.055 -1.090 -8.957 1.00 94.12 91 LEU A CA 1
ATOM 727 C C . LEU A 1 91 ? 0.192 -1.530 -9.738 1.00 94.12 91 LEU A C 1
ATOM 729 O O . LEU A 1 91 ? 0.388 -1.020 -10.843 1.00 94.12 91 LEU A O 1
ATOM 733 N N . PRO A 1 92 ? 0.997 -2.494 -9.256 1.00 94.69 92 PRO A N 1
ATOM 734 C CA . PRO A 1 92 ? 2.184 -2.940 -9.983 1.00 94.69 92 PRO A CA 1
ATOM 735 C C . PRO A 1 92 ? 1.851 -3.462 -11.383 1.00 94.69 92 PRO A C 1
ATOM 737 O O . PRO A 1 92 ? 2.535 -3.131 -12.348 1.00 94.69 92 PRO A O 1
ATOM 740 N N . ILE A 1 93 ? 0.736 -4.189 -11.512 1.00 94.00 93 ILE A N 1
ATOM 741 C CA . ILE A 1 93 ? 0.256 -4.733 -12.787 1.00 94.00 93 ILE A CA 1
ATOM 742 C C . ILE A 1 93 ? -0.061 -3.605 -13.778 1.00 94.00 93 ILE A C 1
ATOM 744 O O . ILE A 1 93 ? 0.408 -3.638 -14.915 1.00 94.00 93 ILE A O 1
ATOM 748 N N . SER A 1 94 ? -0.814 -2.589 -13.351 1.00 94.56 94 SER A N 1
ATOM 749 C CA . SER A 1 94 ? -1.179 -1.441 -14.189 1.00 94.56 94 SER A CA 1
ATOM 750 C C . SER A 1 94 ? 0.053 -0.668 -14.659 1.00 94.56 94 SER A C 1
ATOM 752 O O . SER A 1 94 ? 0.167 -0.343 -15.841 1.00 94.56 94 SER A O 1
ATOM 754 N N . PHE A 1 95 ? 1.009 -0.422 -13.759 1.00 94.44 95 PHE A N 1
ATOM 755 C CA . PHE A 1 95 ? 2.259 0.261 -14.094 1.00 94.44 95 PHE A CA 1
ATOM 756 C C . PHE A 1 95 ? 3.130 -0.558 -15.056 1.00 94.44 95 PHE A C 1
ATOM 758 O O . PHE A 1 95 ? 3.627 -0.019 -16.046 1.00 94.44 95 PHE A O 1
ATOM 765 N N . SER A 1 96 ? 3.270 -1.867 -14.830 1.00 92.81 96 SER A N 1
ATOM 766 C CA . SER A 1 96 ? 3.979 -2.763 -15.750 1.00 92.81 96 SER A CA 1
ATOM 767 C C . SER A 1 96 ? 3.321 -2.839 -17.129 1.00 92.81 96 SER A C 1
ATOM 769 O O . SER A 1 96 ? 4.019 -2.828 -18.148 1.00 92.81 96 SER A O 1
ATOM 771 N N . GLY A 1 97 ? 1.987 -2.881 -17.179 1.00 90.06 97 GLY A N 1
ATOM 772 C CA . GLY A 1 97 ? 1.225 -2.838 -18.425 1.00 90.06 97 GLY A CA 1
ATOM 773 C C . GLY A 1 97 ? 1.469 -1.541 -19.195 1.00 90.06 97 GLY A C 1
ATOM 774 O O . GLY A 1 97 ? 1.784 -1.584 -20.385 1.00 90.06 97 GLY A O 1
ATOM 775 N N . ALA A 1 98 ? 1.423 -0.398 -18.503 1.00 90.19 98 ALA A N 1
ATOM 776 C CA . ALA A 1 98 ? 1.698 0.909 -19.093 1.00 90.19 98 ALA A CA 1
ATOM 777 C C . ALA A 1 98 ? 3.113 0.988 -19.692 1.00 90.19 98 ALA A C 1
ATOM 779 O O . ALA A 1 98 ? 3.268 1.425 -20.831 1.00 90.19 98 ALA A O 1
ATOM 780 N N . ILE A 1 99 ? 4.138 0.498 -18.983 1.00 88.12 99 ILE A N 1
ATOM 781 C CA . ILE A 1 99 ? 5.515 0.472 -19.505 1.00 88.12 99 ILE A CA 1
ATOM 782 C C . ILE A 1 99 ? 5.660 -0.436 -20.715 1.00 88.12 99 ILE A C 1
ATOM 784 O O . ILE A 1 99 ? 6.326 -0.060 -21.680 1.00 88.12 99 ILE A O 1
ATOM 788 N N . THR A 1 100 ? 5.064 -1.624 -20.677 1.00 85.12 100 THR A N 1
ATOM 789 C CA . THR A 1 100 ? 5.144 -2.577 -21.792 1.00 85.12 100 THR A CA 1
ATOM 790 C C . THR A 1 100 ? 4.512 -1.980 -23.049 1.00 85.12 100 THR A C 1
ATOM 792 O O . THR A 1 100 ? 5.092 -2.034 -24.137 1.00 85.12 100 THR A O 1
ATOM 795 N N . LEU A 1 101 ? 3.356 -1.333 -22.882 1.00 85.69 101 LEU A N 1
ATOM 796 C CA . LEU A 1 101 ? 2.663 -0.634 -23.953 1.00 85.69 101 LEU A CA 1
ATOM 797 C C . LEU A 1 101 ? 3.518 0.523 -24.483 1.00 85.69 101 LEU A C 1
ATOM 799 O O . LEU A 1 101 ? 3.814 0.563 -25.673 1.00 85.69 101 LEU A O 1
ATOM 803 N N . MET A 1 102 ? 4.017 1.407 -23.616 1.00 81.56 102 MET A N 1
ATOM 804 C CA . MET A 1 102 ? 4.881 2.523 -24.029 1.00 81.56 102 MET A CA 1
ATOM 805 C C . MET A 1 102 ? 6.157 2.062 -24.739 1.00 81.56 102 MET A C 1
ATOM 807 O O . MET A 1 102 ? 6.531 2.636 -25.760 1.00 81.56 102 MET A O 1
ATOM 811 N N . SER A 1 103 ? 6.787 0.992 -24.252 1.00 76.75 103 SER A N 1
ATOM 812 C CA . SER A 1 103 ? 7.995 0.413 -24.858 1.00 76.75 103 SER A CA 1
ATOM 813 C C . SER A 1 103 ? 7.766 -0.116 -26.269 1.00 76.75 103 SER A C 1
ATOM 815 O O . SER A 1 103 ? 8.724 -0.265 -27.022 1.00 76.75 103 SER A O 1
ATOM 817 N N . SER A 1 104 ? 6.511 -0.380 -26.634 1.00 78.75 104 SER A N 1
ATOM 818 C CA . SER A 1 104 ? 6.134 -0.820 -27.976 1.00 78.75 104 SER A CA 1
ATOM 819 C C . SER A 1 104 ? 5.933 0.349 -28.950 1.00 78.75 104 SER A C 1
ATOM 821 O O . SER A 1 104 ? 6.128 0.169 -30.148 1.00 78.75 104 SER A O 1
ATOM 823 N N . PHE A 1 105 ? 5.574 1.544 -28.462 1.00 74.31 105 PHE A N 1
ATOM 824 C CA . PHE A 1 105 ? 5.255 2.707 -29.307 1.00 74.31 105 PHE A CA 1
ATOM 825 C C . PHE A 1 105 ? 6.374 3.752 -29.397 1.00 74.31 105 PHE A C 1
ATOM 827 O O . PHE A 1 105 ? 6.476 4.463 -30.397 1.00 74.31 105 PHE A O 1
ATOM 834 N N . VAL A 1 106 ? 7.218 3.880 -28.371 1.00 68.75 106 VAL A N 1
ATOM 835 C CA . VAL A 1 106 ? 8.230 4.942 -28.314 1.00 68.75 106 VAL A CA 1
ATOM 836 C C . VAL A 1 106 ? 9.554 4.447 -28.896 1.00 68.75 106 VAL A C 1
ATOM 838 O O . VAL A 1 106 ? 10.312 3.723 -28.258 1.00 68.75 106 VAL A O 1
ATOM 841 N N . ASN A 1 107 ? 9.868 4.899 -30.112 1.00 64.38 107 ASN A N 1
ATOM 842 C CA . ASN A 1 107 ? 11.115 4.569 -30.819 1.00 64.38 107 ASN A CA 1
ATOM 843 C C . ASN A 1 107 ? 12.323 5.439 -30.382 1.00 64.38 107 ASN A C 1
ATOM 845 O O . ASN A 1 107 ? 13.400 5.374 -30.968 1.00 64.38 107 ASN A O 1
ATOM 849 N N . GLN A 1 108 ? 12.151 6.302 -29.372 1.00 65.56 108 GLN A N 1
ATOM 850 C CA . GLN A 1 108 ? 13.189 7.213 -28.877 1.00 65.56 108 GLN A CA 1
ATOM 851 C C . GLN A 1 108 ? 13.818 6.692 -27.581 1.00 65.56 108 GLN A C 1
ATOM 853 O O . GLN A 1 108 ? 13.324 6.918 -26.478 1.00 65.56 108 GLN A O 1
ATOM 858 N N . PHE A 1 109 ? 14.965 6.030 -27.720 1.00 64.12 109 PHE A N 1
ATOM 859 C CA . PHE A 1 109 ? 15.670 5.340 -26.633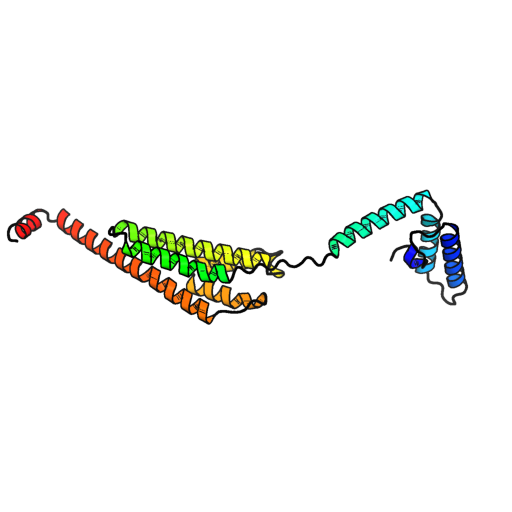 1.00 64.12 109 PHE A CA 1
ATOM 860 C C . PHE A 1 109 ? 16.067 6.237 -25.445 1.00 64.12 109 PHE A C 1
ATOM 862 O O . PHE A 1 109 ? 16.099 5.768 -24.310 1.00 64.12 109 PHE A O 1
ATOM 869 N N . PHE A 1 110 ? 16.330 7.526 -25.681 1.00 60.09 110 PHE A N 1
ATOM 870 C CA . PHE A 1 110 ? 16.754 8.468 -24.635 1.00 60.09 110 PHE A CA 1
ATOM 871 C C . PHE A 1 110 ? 15.635 8.869 -23.671 1.00 60.09 110 PHE A C 1
ATOM 873 O O . PHE A 1 110 ? 15.892 9.046 -22.482 1.00 60.09 110 PHE A O 1
ATOM 880 N N . LEU A 1 111 ? 14.403 9.009 -24.167 1.00 64.50 111 LEU A N 1
ATOM 881 C CA . LEU A 1 111 ? 13.255 9.337 -23.319 1.00 64.50 111 LEU A CA 1
ATOM 882 C C . LEU A 1 111 ? 12.819 8.122 -22.494 1.00 64.50 111 LEU A C 1
ATOM 884 O O . LEU A 1 111 ? 12.385 8.273 -21.355 1.00 64.50 111 LEU A O 1
ATOM 888 N N . MET A 1 112 ? 13.015 6.918 -23.034 1.00 78.88 112 MET A N 1
ATOM 889 C CA . MET A 1 112 ? 12.562 5.678 -22.410 1.00 78.88 112 MET A CA 1
ATOM 890 C C . MET A 1 112 ? 13.208 5.401 -21.050 1.00 78.88 112 MET A C 1
ATOM 892 O O . MET A 1 112 ? 12.482 5.103 -20.110 1.00 78.88 112 MET A O 1
ATOM 896 N N . GLU A 1 113 ? 14.531 5.540 -20.899 1.00 82.94 113 GLU A N 1
ATOM 897 C CA . GLU A 1 113 ? 15.218 5.250 -19.623 1.00 82.94 113 GLU A CA 1
ATOM 898 C C . GLU A 1 113 ? 14.663 6.099 -18.464 1.00 82.94 113 GLU A C 1
ATOM 900 O O . GLU A 1 113 ? 14.221 5.563 -17.447 1.00 82.94 113 GLU A O 1
ATOM 905 N N . ASN A 1 114 ? 14.619 7.423 -18.641 1.00 85.56 114 ASN A N 1
ATOM 906 C CA . ASN A 1 114 ? 14.153 8.347 -17.606 1.00 85.56 114 ASN A CA 1
ATOM 907 C C . ASN A 1 114 ? 12.660 8.163 -17.300 1.00 85.56 114 ASN A C 1
ATOM 909 O O . ASN A 1 114 ? 12.256 8.248 -16.141 1.00 85.56 114 ASN A O 1
ATOM 913 N N . MET A 1 115 ? 11.836 7.891 -18.318 1.00 85.88 115 MET A N 1
ATOM 914 C CA . MET A 1 115 ? 10.409 7.632 -18.120 1.00 85.88 115 MET A CA 1
ATOM 915 C C . MET A 1 115 ? 10.167 6.324 -17.363 1.00 85.88 115 MET A C 1
ATOM 917 O O . MET A 1 115 ? 9.324 6.305 -16.469 1.00 85.88 115 MET A O 1
ATOM 921 N N . ILE A 1 116 ? 10.925 5.260 -17.658 1.00 89.25 116 ILE A N 1
ATOM 922 C CA . ILE A 1 116 ? 10.832 3.982 -16.936 1.00 89.25 116 ILE A CA 1
ATOM 923 C C . ILE A 1 116 ? 11.182 4.181 -15.456 1.00 89.25 116 ILE A C 1
ATOM 925 O O . ILE A 1 116 ? 10.425 3.751 -14.588 1.00 89.25 116 ILE A O 1
ATOM 929 N N . ILE A 1 117 ? 12.285 4.879 -15.159 1.00 88.94 117 ILE A N 1
ATOM 930 C CA . ILE A 1 117 ? 12.705 5.176 -13.778 1.00 88.94 117 ILE A CA 1
ATOM 931 C C . ILE A 1 117 ? 11.663 6.041 -13.055 1.00 88.94 117 ILE A C 1
ATOM 933 O O . ILE A 1 117 ? 11.353 5.790 -11.888 1.00 88.94 117 ILE A O 1
ATOM 937 N N . CYS A 1 118 ? 11.096 7.036 -13.743 1.00 91.44 118 CYS A N 1
ATOM 938 C CA . CYS A 1 118 ? 10.062 7.910 -13.192 1.00 91.44 118 CYS A CA 1
ATOM 939 C C . CYS A 1 118 ? 8.785 7.128 -12.851 1.00 91.44 118 CYS A C 1
ATOM 941 O O . CYS A 1 118 ? 8.294 7.208 -11.727 1.00 91.44 118 CYS A O 1
ATOM 943 N N . LEU A 1 119 ? 8.285 6.311 -13.783 1.00 92.44 119 LEU A N 1
ATOM 944 C CA . LEU A 1 119 ? 7.104 5.473 -13.566 1.00 92.44 119 LEU A CA 1
ATOM 945 C C . LEU A 1 119 ? 7.335 4.431 -12.471 1.00 92.44 119 LEU A C 1
ATOM 947 O O . LEU A 1 119 ? 6.428 4.176 -11.682 1.00 92.44 119 LEU A O 1
ATOM 951 N N . PHE A 1 120 ? 8.542 3.867 -12.382 1.00 92.94 120 PHE A N 1
ATOM 952 C CA . PHE A 1 120 ? 8.892 2.935 -11.313 1.00 92.94 120 PHE A CA 1
ATOM 953 C C . PHE A 1 120 ? 8.855 3.634 -9.959 1.00 92.94 120 PHE A C 1
ATOM 955 O O . PHE A 1 120 ? 8.177 3.176 -9.046 1.00 92.94 120 PHE A O 1
ATOM 962 N N . SER A 1 121 ? 9.520 4.785 -9.853 1.00 93.81 121 SER A N 1
ATOM 963 C CA . SER A 1 121 ? 9.519 5.603 -8.638 1.00 93.81 121 SER A CA 1
ATOM 964 C C . SER A 1 121 ? 8.098 5.972 -8.222 1.00 93.81 121 SER A C 1
ATOM 966 O O . SER A 1 121 ? 7.736 5.831 -7.059 1.00 93.81 121 SER A O 1
ATOM 968 N N . LEU A 1 122 ? 7.256 6.378 -9.176 1.00 95.50 122 LEU A N 1
ATOM 969 C CA . LEU A 1 122 ? 5.869 6.740 -8.907 1.00 95.50 122 LEU A CA 1
ATOM 970 C C . LEU A 1 122 ? 5.041 5.534 -8.441 1.00 95.50 122 LEU A C 1
ATOM 972 O O . LEU A 1 122 ? 4.260 5.666 -7.499 1.00 95.50 122 LEU A O 1
ATOM 976 N N . MET A 1 123 ? 5.243 4.352 -9.029 1.00 96.12 123 MET A N 1
ATOM 977 C CA . MET A 1 123 ? 4.621 3.102 -8.582 1.00 96.12 123 MET A CA 1
ATOM 978 C C . MET A 1 123 ? 5.033 2.754 -7.143 1.00 96.12 123 MET A C 1
ATOM 980 O O . MET A 1 123 ? 4.177 2.472 -6.302 1.00 96.12 123 MET A O 1
ATOM 984 N N . VAL A 1 124 ? 6.333 2.799 -6.843 1.00 96.31 124 VAL A N 1
ATOM 985 C CA . VAL A 1 124 ? 6.881 2.514 -5.509 1.00 96.31 124 VAL A CA 1
ATOM 986 C C . VAL A 1 124 ? 6.320 3.499 -4.476 1.00 96.31 124 VAL A C 1
ATOM 988 O O . VAL A 1 124 ? 5.773 3.068 -3.462 1.00 96.31 124 VAL A O 1
ATOM 991 N N . CYS A 1 125 ? 6.336 4.804 -4.769 1.00 96.12 125 CYS A N 1
ATOM 992 C CA . CYS A 1 125 ? 5.732 5.832 -3.917 1.00 96.12 125 CYS A CA 1
ATOM 993 C C . CYS A 1 125 ? 4.242 5.571 -3.672 1.00 96.12 125 CYS A C 1
ATOM 995 O O . CYS A 1 125 ? 3.792 5.574 -2.529 1.00 96.12 125 CYS A O 1
ATOM 997 N N . SER A 1 126 ? 3.475 5.323 -4.735 1.00 95.75 126 SER A N 1
ATOM 998 C CA . SER A 1 126 ? 2.023 5.124 -4.645 1.00 95.75 126 SER A CA 1
ATOM 999 C C . SER A 1 126 ? 1.678 3.889 -3.811 1.00 95.75 126 SER A C 1
ATOM 1001 O O . SER A 1 126 ? 0.812 3.951 -2.941 1.00 95.75 126 SER A O 1
ATOM 1003 N N . THR A 1 127 ? 2.386 2.777 -4.035 1.00 95.69 127 THR A N 1
ATOM 1004 C CA . THR A 1 127 ? 2.199 1.542 -3.257 1.00 95.69 127 THR A CA 1
ATOM 1005 C C . THR A 1 127 ? 2.566 1.734 -1.788 1.00 95.69 127 THR A C 1
ATOM 1007 O O . THR A 1 127 ? 1.801 1.316 -0.922 1.00 95.69 127 THR A O 1
ATOM 1010 N N . GLY A 1 128 ? 3.670 2.426 -1.495 1.00 95.12 128 GLY A N 1
ATOM 1011 C CA . GLY A 1 128 ? 4.064 2.757 -0.127 1.00 95.12 128 GLY A CA 1
ATOM 1012 C C . GLY A 1 128 ? 3.037 3.636 0.589 1.00 95.12 128 GLY A C 1
ATOM 1013 O O . GLY A 1 128 ? 2.678 3.350 1.729 1.00 95.12 128 GLY A O 1
ATOM 1014 N N . ILE A 1 129 ? 2.539 4.686 -0.075 1.00 94.69 129 ILE A N 1
ATOM 1015 C CA . ILE A 1 129 ? 1.536 5.602 0.491 1.00 94.69 129 ILE A CA 1
ATOM 1016 C C . ILE A 1 129 ? 0.251 4.845 0.825 1.00 94.69 129 ILE A C 1
ATOM 1018 O O . ILE A 1 129 ? -0.266 4.971 1.931 1.00 94.69 129 ILE A O 1
ATOM 1022 N N . ILE A 1 130 ? -0.257 4.033 -0.104 1.00 94.69 130 ILE A N 1
ATOM 1023 C CA . ILE A 1 130 ? -1.502 3.284 0.108 1.00 94.69 130 ILE A CA 1
ATOM 1024 C C . ILE A 1 130 ? -1.338 2.255 1.227 1.00 94.69 130 ILE A C 1
ATOM 1026 O O . ILE A 1 130 ? -2.222 2.147 2.074 1.00 94.69 130 ILE A O 1
ATOM 1030 N N . ALA A 1 131 ? -0.203 1.555 1.276 1.00 93.00 131 ALA A N 1
ATOM 1031 C CA . ALA A 1 131 ? 0.102 0.610 2.346 1.00 93.00 131 ALA A CA 1
ATOM 1032 C C . ALA A 1 131 ? 0.130 1.288 3.728 1.00 93.00 131 ALA A C 1
ATOM 1034 O O . ALA A 1 131 ? -0.464 0.783 4.683 1.00 93.00 131 ALA A O 1
ATOM 1035 N N . ALA A 1 132 ? 0.758 2.462 3.827 1.00 91.81 132 ALA A N 1
ATOM 1036 C CA . ALA A 1 132 ? 0.809 3.232 5.067 1.00 91.81 132 ALA A CA 1
ATOM 1037 C C . ALA A 1 132 ? -0.569 3.785 5.472 1.00 91.81 132 ALA A C 1
ATOM 1039 O O . ALA A 1 132 ? -0.935 3.735 6.648 1.00 91.81 132 ALA A O 1
ATOM 1040 N N . ILE A 1 133 ? -1.365 4.273 4.512 1.00 90.31 133 ILE A N 1
ATOM 1041 C CA . ILE A 1 133 ? -2.740 4.728 4.770 1.00 90.31 133 ILE A CA 1
ATOM 1042 C C . ILE A 1 133 ? -3.599 3.565 5.269 1.00 90.31 133 ILE A C 1
ATOM 1044 O O . ILE A 1 133 ? -4.319 3.727 6.251 1.00 90.31 133 ILE A O 1
ATOM 1048 N N . GLU A 1 134 ? -3.521 2.398 4.633 1.00 89.31 134 GLU A N 1
ATOM 1049 C CA . GLU A 1 134 ? -4.246 1.211 5.085 1.00 89.31 134 GLU A CA 1
ATOM 1050 C C . GLU A 1 134 ? -3.871 0.841 6.527 1.00 89.31 134 GLU A C 1
ATOM 1052 O O . GLU A 1 134 ? -4.742 0.649 7.372 1.00 89.31 134 GLU A O 1
ATOM 1057 N N . GLU A 1 135 ? -2.573 0.779 6.831 1.00 87.75 135 GLU A N 1
ATOM 1058 C CA . GLU A 1 135 ? -2.101 0.406 8.163 1.00 87.75 135 GLU A CA 1
ATOM 1059 C C . GLU A 1 135 ? -2.518 1.419 9.228 1.00 87.75 135 GLU A C 1
ATOM 1061 O O . GLU A 1 135 ? -3.012 1.017 10.281 1.00 87.75 135 GLU A O 1
ATOM 1066 N N . SER A 1 136 ? -2.378 2.719 8.948 1.00 86.56 136 SER A N 1
ATOM 1067 C CA . SER A 1 136 ? -2.786 3.780 9.878 1.00 86.56 136 SER A CA 1
ATOM 1068 C C . SER A 1 136 ? -4.272 3.720 10.239 1.00 86.56 136 SER A C 1
ATOM 1070 O O . SER A 1 136 ? -4.631 4.063 11.364 1.00 86.56 136 SER A O 1
ATOM 1072 N N . LYS A 1 137 ? -5.126 3.249 9.319 1.00 83.69 137 LYS A N 1
ATOM 1073 C CA . LYS A 1 137 ? -6.569 3.107 9.545 1.00 83.69 137 LYS A CA 1
ATOM 1074 C C . LYS A 1 137 ? -6.958 1.790 10.221 1.00 83.69 137 LYS A C 1
ATOM 1076 O O . LYS A 1 137 ? -7.929 1.783 10.968 1.00 83.69 137 LYS A O 1
ATOM 1081 N N . ASN A 1 138 ? -6.210 0.708 9.991 1.00 80.12 138 ASN A N 1
ATOM 1082 C CA . ASN A 1 138 ? -6.583 -0.641 10.442 1.00 80.12 138 ASN A CA 1
ATOM 1083 C C . ASN A 1 138 ? -5.876 -1.112 11.717 1.00 80.12 138 ASN A C 1
ATOM 1085 O O . ASN A 1 138 ? -6.302 -2.085 12.336 1.00 80.12 138 ASN A O 1
ATOM 1089 N N . SER A 1 139 ? -4.757 -0.501 12.107 1.00 69.81 139 SER A N 1
ATOM 1090 C CA . SER A 1 139 ? -4.034 -0.922 13.305 1.00 69.81 139 SER A CA 1
ATOM 1091 C C . SER A 1 139 ? -4.459 -0.101 14.524 1.00 69.81 139 SER A C 1
ATOM 1093 O O . SER A 1 139 ? -4.191 1.093 14.649 1.00 69.81 139 SER A O 1
ATOM 1095 N N . ILE A 1 140 ? -5.066 -0.785 15.497 1.00 59.69 140 ILE A N 1
ATOM 1096 C CA . ILE A 1 140 ? -5.435 -0.219 16.807 1.00 59.69 140 ILE A CA 1
ATOM 1097 C C . ILE A 1 140 ? -4.197 0.364 17.517 1.00 59.69 140 ILE A C 1
ATOM 1099 O O . ILE A 1 140 ? -4.286 1.387 18.193 1.00 59.69 140 ILE A O 1
ATOM 1103 N N . LYS A 1 141 ? -3.012 -0.236 17.308 1.00 54.41 141 LYS A N 1
ATOM 1104 C CA . LYS A 1 141 ? -1.728 0.261 17.836 1.00 54.41 141 LYS A CA 1
ATOM 1105 C C . LYS A 1 141 ? -1.241 1.545 17.157 1.00 54.41 141 LYS A C 1
ATOM 1107 O O . LYS A 1 141 ? -0.506 2.294 17.786 1.00 54.41 141 LYS A O 1
ATOM 1112 N N . THR A 1 142 ? -1.629 1.812 15.909 1.00 57.38 142 THR A N 1
ATOM 1113 C CA . THR A 1 142 ? -1.169 2.990 15.145 1.00 57.38 142 THR A CA 1
ATOM 1114 C C . THR A 1 142 ? -2.129 4.166 15.207 1.00 57.38 142 THR A C 1
ATOM 1116 O O . THR A 1 142 ? -1.774 5.249 14.756 1.00 57.38 142 THR A O 1
ATOM 1119 N N . LYS A 1 143 ? -3.313 4.003 15.814 1.00 56.53 143 LYS A N 1
ATOM 1120 C CA . LYS A 1 143 ? -4.245 5.117 16.062 1.00 56.53 143 LYS A CA 1
ATOM 1121 C C . LYS A 1 143 ? -3.590 6.243 16.886 1.00 56.53 143 LYS A C 1
ATOM 1123 O O . LYS A 1 143 ? -3.971 7.397 16.738 1.00 56.53 143 LYS A O 1
ATOM 1128 N N . ASN A 1 144 ? -2.567 5.897 17.680 1.00 60.28 144 ASN A N 1
ATOM 1129 C CA . ASN A 1 144 ? -1.803 6.814 18.533 1.00 60.28 144 ASN A CA 1
ATOM 1130 C C . ASN A 1 144 ? -0.295 6.884 18.205 1.00 60.28 144 ASN A C 1
ATOM 1132 O O . ASN A 1 144 ? 0.406 7.683 18.819 1.00 60.28 144 ASN A O 1
ATOM 1136 N N . ASP A 1 145 ? 0.216 6.067 17.272 1.00 71.69 145 ASP A N 1
ATOM 1137 C CA . ASP A 1 145 ? 1.642 6.031 16.909 1.00 71.69 145 ASP A CA 1
ATOM 1138 C C . ASP A 1 145 ? 1.824 5.981 15.375 1.00 71.69 145 ASP A C 1
ATOM 1140 O O . ASP A 1 145 ? 1.494 4.967 14.748 1.00 71.69 145 ASP A O 1
ATOM 1144 N N . PRO A 1 146 ? 2.344 7.056 14.749 1.00 80.06 146 PRO A N 1
ATOM 1145 C CA . PRO A 1 146 ? 2.565 7.125 13.306 1.00 80.06 146 PRO A CA 1
ATOM 1146 C C . PRO A 1 146 ? 3.847 6.415 12.837 1.00 80.06 146 PRO A C 1
ATOM 1148 O O . PRO A 1 146 ? 4.100 6.345 11.631 1.00 80.06 146 PRO A O 1
ATOM 1151 N N . LEU A 1 147 ? 4.671 5.891 13.749 1.00 83.50 147 LEU A N 1
ATOM 1152 C CA . LEU A 1 147 ? 5.968 5.304 13.416 1.00 83.50 147 LEU A CA 1
ATOM 1153 C C . LEU A 1 147 ? 5.866 3.999 12.595 1.00 83.50 147 LEU A C 1
ATOM 1155 O O . LEU A 1 147 ? 6.589 3.883 11.603 1.00 83.50 147 LEU A O 1
ATOM 1159 N N . PRO A 1 148 ? 4.972 3.034 12.901 1.00 85.50 148 PRO A N 1
ATOM 1160 C CA . PRO A 1 148 ? 4.868 1.800 12.114 1.00 85.50 148 PRO A CA 1
ATOM 1161 C C . PRO A 1 148 ? 4.441 2.011 10.644 1.00 85.50 148 PRO A C 1
ATOM 1163 O O . PRO A 1 148 ? 5.140 1.490 9.770 1.00 85.50 148 PRO A O 1
ATOM 1166 N N . PRO A 1 149 ? 3.408 2.830 10.327 1.00 89.00 149 PRO A N 1
ATOM 1167 C CA . PRO A 1 149 ? 3.064 3.173 8.945 1.00 89.00 149 PRO A CA 1
ATOM 1168 C C . PRO A 1 149 ? 4.228 3.818 8.192 1.00 89.00 149 PRO A C 1
ATOM 1170 O O . PRO A 1 149 ? 4.468 3.510 7.024 1.00 89.00 149 PRO A O 1
ATOM 1173 N N . PHE A 1 150 ? 4.985 4.692 8.865 1.00 89.75 150 PHE A N 1
ATOM 1174 C CA . PHE A 1 150 ? 6.154 5.335 8.275 1.00 89.75 150 PHE A CA 1
ATOM 1175 C C . PHE A 1 150 ? 7.282 4.337 7.979 1.00 89.75 150 PHE A C 1
ATOM 1177 O O . PHE A 1 150 ? 7.890 4.399 6.911 1.00 89.75 150 PHE A O 1
ATOM 1184 N N . ILE A 1 151 ? 7.539 3.378 8.874 1.00 89.88 151 ILE A N 1
ATOM 1185 C CA . ILE A 1 151 ? 8.533 2.320 8.645 1.00 89.88 151 ILE A CA 1
ATOM 1186 C C . ILE A 1 151 ? 8.130 1.447 7.457 1.00 89.88 151 ILE A C 1
ATOM 1188 O O . ILE A 1 151 ? 8.979 1.140 6.619 1.00 89.88 151 ILE A O 1
ATOM 1192 N N . ASN A 1 152 ? 6.856 1.069 7.345 1.00 90.12 152 ASN A N 1
ATOM 1193 C CA . ASN A 1 152 ? 6.389 0.268 6.215 1.00 90.12 152 ASN A CA 1
ATOM 1194 C C . ASN A 1 152 ? 6.462 1.044 4.896 1.00 90.12 152 ASN A C 1
ATOM 1196 O O . ASN A 1 152 ? 6.937 0.496 3.899 1.00 90.12 152 ASN A O 1
ATOM 1200 N N . PHE A 1 153 ? 6.100 2.330 4.898 1.00 94.25 153 PHE A N 1
ATOM 1201 C CA . PHE A 1 153 ? 6.331 3.218 3.757 1.00 94.25 153 PHE A CA 1
ATOM 1202 C C . PHE A 1 153 ? 7.808 3.226 3.339 1.00 94.25 153 PHE A C 1
ATOM 1204 O O . PHE A 1 153 ? 8.129 2.998 2.173 1.00 94.25 153 PHE A O 1
ATOM 1211 N N . LEU A 1 154 ? 8.714 3.434 4.294 1.00 93.94 154 LEU A N 1
ATOM 1212 C CA . LEU A 1 154 ? 10.148 3.541 4.040 1.00 93.94 154 LEU A CA 1
ATOM 1213 C C . LEU A 1 154 ? 10.750 2.204 3.574 1.00 93.94 154 LEU A C 1
ATOM 1215 O O . LEU A 1 154 ? 11.574 2.181 2.662 1.00 93.94 154 LEU A O 1
ATOM 1219 N N . GLY A 1 155 ? 10.284 1.083 4.130 1.00 92.94 155 GLY A N 1
ATOM 1220 C CA . GLY A 1 155 ? 10.662 -0.262 3.699 1.00 92.94 155 GLY A CA 1
ATOM 1221 C C . GLY A 1 155 ? 10.250 -0.563 2.256 1.00 92.94 155 GLY A C 1
ATOM 1222 O O . GLY A 1 155 ? 11.042 -1.120 1.496 1.00 92.94 155 GLY A O 1
ATOM 1223 N N . ILE A 1 156 ? 9.044 -0.151 1.852 1.00 94.69 156 ILE A N 1
ATOM 1224 C CA . ILE A 1 156 ? 8.575 -0.265 0.463 1.00 94.69 156 ILE A CA 1
ATOM 1225 C C . ILE A 1 156 ? 9.375 0.668 -0.456 1.00 94.69 156 ILE A C 1
ATOM 1227 O O . ILE A 1 156 ? 9.773 0.258 -1.542 1.00 94.69 156 ILE A O 1
ATOM 1231 N N . MET A 1 157 ? 9.658 1.897 -0.024 1.00 94.75 157 MET A N 1
ATOM 1232 C CA . MET A 1 157 ? 10.410 2.877 -0.814 1.00 94.75 157 MET A CA 1
ATOM 1233 C C . MET A 1 157 ? 11.852 2.452 -1.096 1.00 94.75 157 MET A C 1
ATOM 1235 O O . MET A 1 157 ? 12.324 2.588 -2.223 1.00 94.75 157 MET A O 1
ATOM 1239 N N . LEU A 1 158 ? 12.558 1.944 -0.083 1.00 93.31 158 LEU A N 1
ATOM 1240 C CA . LEU A 1 158 ? 13.970 1.580 -0.215 1.00 93.31 158 LEU A CA 1
ATOM 1241 C C . LEU A 1 158 ? 14.174 0.221 -0.882 1.00 93.31 158 LEU A C 1
ATOM 1243 O O . LEU A 1 158 ? 15.139 0.041 -1.622 1.00 93.31 158 LEU A O 1
ATOM 1247 N N . LEU A 1 159 ? 13.301 -0.749 -0.602 1.00 94.44 159 LEU A N 1
ATOM 1248 C CA . LEU A 1 159 ? 13.492 -2.124 -1.052 1.00 94.44 159 LEU A CA 1
ATOM 1249 C C . LEU A 1 159 ? 12.162 -2.741 -1.473 1.00 94.44 159 LEU A C 1
ATOM 1251 O O . LEU A 1 159 ? 11.684 -3.708 -0.880 1.00 94.44 159 LEU A O 1
ATOM 1255 N N . TRP A 1 160 ? 11.575 -2.163 -2.526 1.00 94.31 160 TRP A N 1
ATOM 1256 C CA . TRP A 1 160 ? 10.203 -2.436 -2.953 1.00 94.31 160 TRP A CA 1
ATOM 1257 C C . TRP A 1 160 ? 9.815 -3.918 -2.993 1.00 94.31 160 TRP A C 1
ATOM 1259 O O . TRP A 1 160 ? 8.854 -4.253 -2.305 1.00 94.31 160 TRP A O 1
ATOM 1269 N N . PRO A 1 161 ? 10.534 -4.840 -3.671 1.00 92.88 161 PRO A N 1
ATOM 1270 C CA . PRO A 1 161 ? 10.099 -6.237 -3.738 1.00 92.88 161 PRO A CA 1
ATOM 1271 C C . PRO A 1 161 ? 9.963 -6.888 -2.355 1.00 92.88 161 PRO A C 1
ATOM 1273 O O . PRO A 1 161 ? 9.009 -7.621 -2.100 1.00 92.88 161 PRO A O 1
ATOM 1276 N N . TYR A 1 162 ? 10.892 -6.589 -1.445 1.00 93.06 162 TYR A N 1
ATOM 1277 C CA . TYR A 1 162 ? 10.872 -7.110 -0.081 1.00 93.06 162 TYR A CA 1
ATOM 1278 C C . TYR A 1 162 ? 9.832 -6.397 0.783 1.00 93.06 162 TYR A C 1
ATOM 1280 O O . TYR A 1 162 ? 9.009 -7.058 1.412 1.00 93.06 162 TYR A O 1
ATOM 1288 N N . GLY A 1 163 ? 9.842 -5.060 0.799 1.00 92.50 163 GLY A N 1
ATOM 1289 C CA . GLY A 1 163 ? 8.930 -4.250 1.604 1.00 92.50 163 GLY A CA 1
ATOM 1290 C C . GLY A 1 163 ? 7.470 -4.502 1.240 1.00 92.50 163 GLY A C 1
ATOM 1291 O O . GLY A 1 163 ? 6.644 -4.719 2.122 1.00 92.50 163 GLY A O 1
ATOM 1292 N N . TYR A 1 164 ? 7.168 -4.583 -0.057 1.00 93.50 164 TYR A N 1
ATOM 1293 C CA . TYR A 1 164 ? 5.837 -4.891 -0.576 1.00 93.50 164 TYR A CA 1
ATOM 1294 C C . TYR A 1 164 ? 5.363 -6.288 -0.153 1.00 93.50 164 TYR A C 1
ATOM 1296 O O . TYR A 1 164 ? 4.261 -6.436 0.377 1.00 93.50 164 TYR A O 1
ATOM 1304 N N . CYS A 1 165 ? 6.206 -7.316 -0.314 1.00 93.69 165 CYS A N 1
ATOM 1305 C CA . CYS A 1 165 ? 5.859 -8.677 0.101 1.00 93.69 165 CYS A CA 1
ATOM 1306 C C . CYS A 1 165 ? 5.698 -8.795 1.624 1.00 93.69 165 CYS A C 1
ATOM 1308 O O . CYS A 1 165 ? 4.741 -9.408 2.095 1.00 93.69 165 CYS A O 1
ATOM 1310 N N . SER A 1 166 ? 6.606 -8.186 2.391 1.00 91.75 166 SER A N 1
ATOM 1311 C CA . SER A 1 166 ? 6.574 -8.159 3.858 1.00 91.75 166 SER A CA 1
ATOM 1312 C C . SER A 1 166 ? 5.304 -7.486 4.387 1.00 91.75 166 SER A C 1
ATOM 1314 O O . SER A 1 166 ? 4.636 -8.007 5.290 1.00 91.75 166 SER A O 1
ATOM 1316 N N . TYR A 1 167 ? 4.922 -6.363 3.777 1.00 91.50 167 TYR A N 1
ATOM 1317 C CA . TYR A 1 167 ? 3.690 -5.659 4.093 1.00 91.50 167 TYR A CA 1
ATOM 1318 C C . TYR A 1 167 ? 2.460 -6.529 3.801 1.00 91.50 167 TYR A C 1
ATOM 1320 O O . TYR A 1 167 ? 1.661 -6.786 4.700 1.00 91.50 167 TYR A O 1
ATOM 1328 N N . MET A 1 168 ? 2.346 -7.071 2.582 1.00 91.44 168 MET A N 1
ATOM 1329 C CA . MET A 1 168 ? 1.211 -7.915 2.188 1.00 91.44 168 MET A CA 1
ATOM 1330 C C . MET A 1 168 ? 1.083 -9.171 3.062 1.00 91.44 168 MET A C 1
ATOM 1332 O O . MET A 1 168 ? -0.030 -9.562 3.407 1.00 91.44 168 MET A O 1
ATOM 1336 N 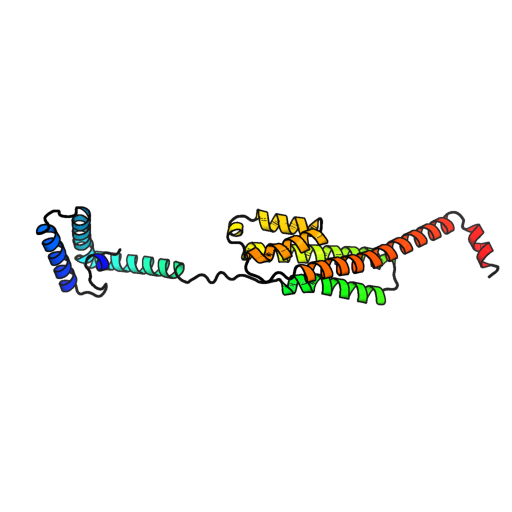N . ALA A 1 169 ? 2.204 -9.755 3.496 1.00 89.50 169 ALA A N 1
ATOM 1337 C CA . ALA A 1 169 ? 2.222 -10.855 4.459 1.00 89.50 169 ALA A CA 1
ATOM 1338 C C . ALA A 1 169 ? 1.688 -10.440 5.841 1.00 89.50 169 ALA A C 1
ATOM 1340 O O . ALA A 1 169 ? 0.997 -11.208 6.517 1.00 89.50 169 ALA A O 1
ATOM 1341 N N . SER A 1 170 ? 2.001 -9.213 6.261 1.00 87.12 170 SER A N 1
ATOM 1342 C CA . SER A 1 170 ? 1.601 -8.654 7.552 1.00 87.12 170 SER A CA 1
ATOM 1343 C C . SER A 1 170 ? 0.119 -8.270 7.614 1.00 87.12 170 SER A C 1
ATOM 1345 O O . SER A 1 170 ? -0.420 -8.194 8.718 1.00 87.12 170 SER A O 1
ATOM 1347 N N . ARG A 1 171 ? -0.578 -8.149 6.472 1.00 86.19 171 ARG A N 1
ATOM 1348 C CA . ARG A 1 171 ? -2.029 -7.861 6.403 1.00 86.19 171 ARG A CA 1
ATOM 1349 C C . ARG A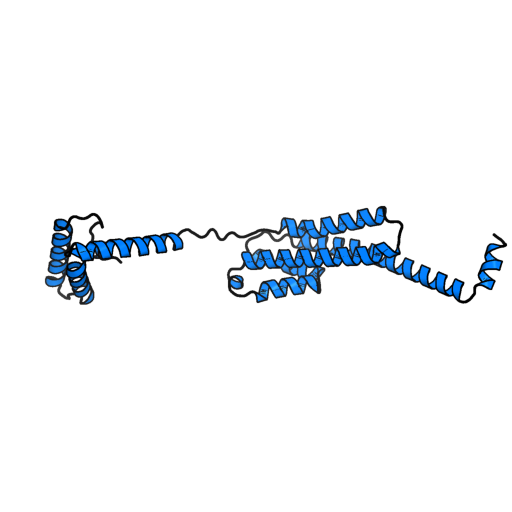 1 171 ? -2.908 -8.909 7.086 1.00 86.19 171 ARG A C 1
ATOM 1351 O O . ARG A 1 171 ? -4.026 -8.601 7.487 1.00 86.19 171 ARG A O 1
ATOM 1358 N N . ARG A 1 172 ? -2.386 -10.122 7.319 1.00 83.69 172 ARG A N 1
ATOM 1359 C CA . ARG A 1 172 ? -3.068 -11.159 8.116 1.00 83.69 172 ARG A CA 1
ATOM 1360 C C . ARG A 1 172 ? -3.410 -10.679 9.533 1.00 83.69 172 ARG A C 1
ATOM 1362 O O . ARG A 1 172 ? -4.372 -11.163 10.121 1.00 83.69 172 ARG A O 1
ATOM 1369 N N . ARG A 1 173 ? -2.648 -9.724 10.080 1.00 81.50 173 ARG A N 1
ATOM 1370 C CA . ARG A 1 173 ? -2.896 -9.135 11.408 1.00 81.50 173 ARG A CA 1
ATOM 1371 C C . ARG A 1 173 ? -4.221 -8.368 11.476 1.00 81.50 173 ARG A C 1
ATOM 1373 O O . ARG A 1 173 ? -4.747 -8.211 12.568 1.00 81.50 173 ARG A O 1
ATOM 1380 N N . TYR A 1 174 ? -4.756 -7.942 10.331 1.00 77.56 174 TYR A N 1
ATOM 1381 C CA . TYR A 1 174 ? -6.036 -7.237 10.213 1.00 77.56 174 TYR A CA 1
ATOM 1382 C C . TYR A 1 174 ? -7.217 -8.177 9.905 1.00 77.56 174 TYR A C 1
ATOM 1384 O O . TYR A 1 174 ? -8.325 -7.712 9.681 1.00 77.56 174 TYR A O 1
ATOM 1392 N N . GLY A 1 175 ? -6.997 -9.498 9.849 1.00 77.25 175 GLY A N 1
ATOM 1393 C CA . GLY A 1 175 ? -8.041 -10.476 9.513 1.00 77.25 175 GLY A CA 1
ATOM 1394 C C . GLY A 1 175 ? -8.270 -10.692 8.012 1.00 77.25 175 GLY A C 1
ATOM 1395 O O . GLY A 1 175 ? -9.106 -11.514 7.642 1.00 77.25 175 GLY A O 1
ATOM 1396 N N . TYR A 1 176 ? -7.512 -10.021 7.138 1.00 82.06 176 TYR A N 1
ATOM 1397 C CA . TYR A 1 176 ? -7.614 -10.210 5.690 1.00 82.06 176 TYR A CA 1
ATOM 1398 C C . TYR A 1 176 ? -6.923 -11.490 5.204 1.00 82.06 176 TYR A C 1
ATOM 1400 O O . TYR A 1 176 ? -5.946 -11.974 5.790 1.00 82.06 176 TYR A O 1
ATOM 1408 N N . ALA A 1 177 ? -7.413 -12.018 4.077 1.00 77.75 177 ALA A N 1
ATOM 1409 C CA . ALA A 1 177 ? -6.769 -13.117 3.368 1.00 77.75 177 ALA A CA 1
ATOM 1410 C C . ALA A 1 177 ? -5.349 -12.717 2.930 1.00 77.75 177 ALA A C 1
ATOM 1412 O O . ALA A 1 177 ? -5.101 -11.575 2.544 1.00 77.75 177 ALA A O 1
ATOM 1413 N N . ASN A 1 178 ? -4.414 -13.668 2.984 1.00 75.62 178 ASN A N 1
ATOM 1414 C CA . ASN A 1 178 ? -3.008 -13.429 2.665 1.00 75.62 178 ASN A CA 1
ATOM 1415 C C . ASN A 1 178 ? -2.640 -14.028 1.293 1.00 75.62 178 ASN A C 1
ATOM 1417 O O . ASN A 1 178 ? -2.302 -15.213 1.226 1.00 75.62 178 ASN A O 1
ATOM 1421 N N . PRO A 1 179 ? -2.656 -13.244 0.200 1.00 80.94 179 PRO A N 1
ATOM 1422 C CA . PRO A 1 179 ? -2.276 -13.713 -1.129 1.00 80.94 179 PRO A CA 1
ATOM 1423 C C . PRO A 1 179 ? -0.748 -13.699 -1.332 1.00 80.94 179 PRO A C 1
ATOM 1425 O O . PRO A 1 179 ? -0.269 -13.279 -2.379 1.00 80.94 179 PRO A O 1
ATOM 1428 N N . LEU A 1 180 ? 0.038 -14.142 -0.343 1.00 85.62 180 LEU A N 1
ATOM 1429 C CA . LEU A 1 180 ? 1.503 -14.005 -0.321 1.00 85.62 180 LEU A CA 1
ATOM 1430 C C . LEU A 1 180 ? 2.182 -14.538 -1.588 1.00 85.62 180 LEU A C 1
ATOM 1432 O O . LEU A 1 180 ? 3.049 -13.876 -2.153 1.00 85.62 180 LEU A O 1
ATOM 1436 N N . LEU A 1 181 ? 1.766 -15.718 -2.053 1.00 88.94 181 LEU A N 1
ATOM 1437 C CA . LEU A 1 181 ? 2.316 -16.335 -3.258 1.00 88.94 181 LEU A CA 1
ATOM 1438 C C . LEU A 1 181 ? 2.028 -15.487 -4.505 1.00 88.94 181 LEU A C 1
ATOM 1440 O O . LEU A 1 181 ? 2.932 -15.223 -5.293 1.00 88.94 181 LEU A O 1
ATOM 1444 N N . THR A 1 182 ? 0.797 -14.993 -4.640 1.00 89.31 182 THR A N 1
ATOM 1445 C CA . THR A 1 182 ? 0.401 -14.078 -5.718 1.00 89.31 182 THR A CA 1
ATOM 1446 C C . THR A 1 182 ? 1.214 -12.787 -5.668 1.00 89.31 182 THR A C 1
ATOM 1448 O O . THR A 1 182 ? 1.727 -12.346 -6.693 1.00 89.31 182 THR A O 1
ATOM 1451 N N . THR A 1 183 ? 1.395 -12.213 -4.477 1.00 92.00 183 THR A N 1
ATOM 1452 C CA . THR A 1 183 ? 2.195 -11.002 -4.264 1.00 92.00 183 THR A CA 1
ATOM 1453 C C . THR A 1 183 ? 3.650 -11.199 -4.689 1.00 92.00 183 THR A C 1
ATOM 1455 O O . THR A 1 183 ? 4.194 -10.349 -5.388 1.00 92.00 183 THR A O 1
ATOM 1458 N N . ILE A 1 184 ? 4.275 -12.324 -4.319 1.00 93.62 184 ILE A N 1
ATOM 1459 C CA . ILE A 1 184 ? 5.655 -12.640 -4.717 1.00 93.62 184 ILE A CA 1
ATOM 1460 C C . ILE A 1 184 ? 5.763 -12.752 -6.238 1.00 93.62 184 ILE A C 1
ATOM 1462 O O . ILE A 1 184 ? 6.667 -12.167 -6.833 1.00 93.62 184 ILE A O 1
ATOM 1466 N N . ILE A 1 185 ? 4.833 -13.468 -6.876 1.00 94.31 185 ILE A N 1
ATOM 1467 C CA . ILE A 1 185 ? 4.809 -13.618 -8.336 1.00 94.31 185 ILE A CA 1
ATOM 1468 C C . ILE A 1 185 ? 4.697 -12.245 -9.008 1.00 94.31 185 ILE A C 1
ATOM 1470 O O . ILE A 1 185 ? 5.493 -11.932 -9.893 1.00 94.31 185 ILE A O 1
ATOM 1474 N N . ILE A 1 186 ? 3.766 -11.399 -8.554 1.00 93.94 186 ILE A N 1
ATOM 1475 C CA . ILE A 1 186 ? 3.595 -10.036 -9.075 1.00 93.94 186 ILE A CA 1
ATOM 1476 C C . ILE A 1 186 ? 4.870 -9.218 -8.875 1.00 93.94 186 ILE A C 1
ATOM 1478 O O . ILE A 1 186 ? 5.309 -8.554 -9.812 1.00 93.94 186 ILE A O 1
ATOM 1482 N N . ALA A 1 187 ? 5.492 -9.274 -7.696 1.00 94.50 187 ALA A N 1
ATOM 1483 C CA . ALA A 1 187 ? 6.705 -8.520 -7.401 1.00 94.50 187 ALA A CA 1
ATOM 1484 C C . ALA A 1 187 ? 7.867 -8.914 -8.324 1.00 94.50 187 ALA A C 1
ATOM 1486 O O . ALA A 1 187 ? 8.536 -8.041 -8.880 1.00 94.50 187 ALA A O 1
ATOM 1487 N N . ILE A 1 188 ? 8.073 -10.216 -8.545 1.00 94.38 188 ILE A N 1
ATOM 1488 C CA . ILE A 1 188 ? 9.109 -10.729 -9.450 1.00 94.38 188 ILE A CA 1
ATOM 1489 C C . ILE A 1 188 ? 8.831 -10.281 -10.888 1.00 94.38 188 ILE A C 1
ATOM 1491 O O . ILE A 1 188 ? 9.703 -9.684 -11.520 1.00 94.38 188 ILE A O 1
ATOM 1495 N N . ILE A 1 189 ? 7.616 -10.518 -11.393 1.00 94.62 189 ILE A N 1
ATOM 1496 C CA . ILE A 1 189 ? 7.236 -10.167 -12.769 1.00 94.62 189 ILE A CA 1
ATOM 1497 C C . ILE A 1 189 ? 7.370 -8.658 -12.997 1.00 94.62 189 ILE A C 1
ATOM 1499 O O . ILE A 1 189 ? 7.990 -8.242 -13.972 1.00 94.62 189 ILE A O 1
ATOM 1503 N N . THR A 1 190 ? 6.853 -7.840 -12.079 1.00 94.06 190 THR A N 1
ATOM 1504 C CA . THR A 1 190 ? 6.940 -6.372 -12.149 1.00 94.06 190 THR A CA 1
ATOM 1505 C C . THR A 1 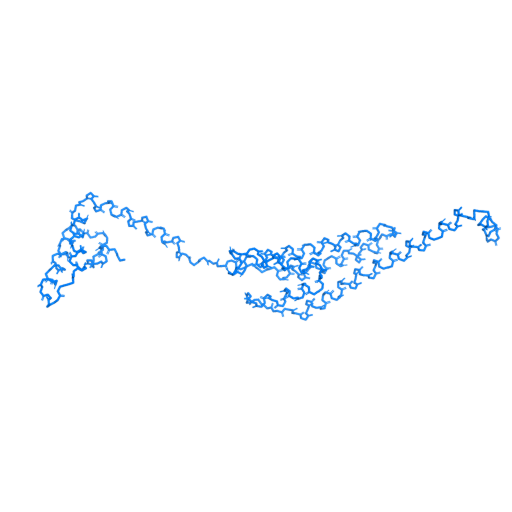190 ? 8.399 -5.928 -12.197 1.00 94.06 190 THR A C 1
ATOM 1507 O O . THR A 1 190 ? 8.784 -5.163 -13.078 1.00 94.06 190 THR A O 1
ATOM 1510 N N . THR A 1 191 ? 9.241 -6.453 -11.301 1.00 92.31 191 THR A N 1
ATOM 1511 C CA . THR A 1 191 ? 10.667 -6.100 -11.257 1.00 92.31 191 THR A CA 1
ATOM 1512 C C . THR A 1 191 ? 11.360 -6.432 -12.578 1.00 92.31 191 THR A C 1
ATOM 1514 O O . THR A 1 191 ? 12.097 -5.603 -13.106 1.00 92.31 191 THR A O 1
ATOM 1517 N N . LEU A 1 192 ? 11.085 -7.603 -13.161 1.00 91.81 192 LEU A N 1
ATOM 1518 C CA . LEU A 1 192 ? 11.645 -8.004 -14.455 1.00 91.81 192 LEU A CA 1
ATOM 1519 C C . LEU A 1 192 ? 11.154 -7.114 -15.606 1.00 91.81 192 LEU A C 1
ATOM 1521 O O . LEU A 1 192 ? 11.959 -6.703 -16.445 1.00 91.81 192 LEU A O 1
ATOM 1525 N N . LEU A 1 193 ? 9.860 -6.779 -15.629 1.00 91.19 193 LEU A N 1
ATOM 1526 C CA . LEU A 1 193 ? 9.250 -5.934 -16.661 1.00 91.19 193 LEU A CA 1
ATOM 1527 C C . LEU A 1 193 ? 9.751 -4.490 -16.632 1.00 91.19 193 LEU A C 1
ATOM 1529 O O . LEU A 1 193 ? 9.750 -3.833 -17.667 1.00 91.19 193 LEU A O 1
ATOM 1533 N N . PHE A 1 194 ? 10.206 -3.999 -15.483 1.00 90.62 194 PHE A N 1
ATOM 1534 C CA . PHE A 1 194 ? 10.862 -2.697 -15.379 1.00 90.62 194 PHE A CA 1
ATOM 1535 C C . PHE A 1 194 ? 12.367 -2.779 -15.665 1.00 90.62 194 PHE A C 1
ATOM 1537 O O . PHE A 1 194 ? 12.908 -1.944 -16.393 1.00 90.62 194 PHE A O 1
ATOM 1544 N N . ALA A 1 195 ? 13.049 -3.798 -15.135 1.00 89.94 195 ALA A N 1
ATOM 1545 C CA . ALA A 1 195 ? 14.497 -3.941 -15.251 1.00 89.94 195 ALA A CA 1
ATOM 1546 C C . ALA A 1 195 ? 14.954 -4.203 -16.692 1.00 89.94 195 ALA A C 1
ATOM 1548 O O . ALA A 1 195 ? 15.938 -3.615 -17.140 1.00 89.94 195 ALA A O 1
ATOM 1549 N N . TYR A 1 196 ? 14.246 -5.058 -17.439 1.00 88.88 196 TYR A N 1
ATOM 1550 C CA . TYR A 1 196 ? 14.660 -5.426 -18.794 1.00 88.88 196 TYR A CA 1
ATOM 1551 C C . TYR A 1 196 ? 14.628 -4.237 -19.778 1.00 88.88 196 TYR A C 1
ATOM 1553 O O . TYR A 1 196 ? 15.656 -3.973 -20.415 1.00 88.88 196 TYR A O 1
ATOM 1561 N N . PRO A 1 197 ? 13.527 -3.466 -19.899 1.00 86.38 197 PRO A N 1
ATOM 1562 C CA . PRO A 1 197 ? 13.499 -2.280 -20.751 1.00 86.38 197 PRO A CA 1
ATOM 1563 C C . PRO A 1 197 ? 14.482 -1.199 -20.293 1.00 86.38 197 PRO A C 1
ATOM 1565 O O . PRO A 1 197 ? 15.125 -0.584 -21.143 1.00 86.38 197 PRO A O 1
ATOM 1568 N N . ALA A 1 198 ? 14.656 -1.004 -18.979 1.00 87.38 198 ALA A N 1
ATOM 1569 C CA . ALA A 1 198 ? 15.620 -0.044 -18.441 1.00 87.38 198 ALA A CA 1
ATOM 1570 C C . ALA A 1 198 ? 17.057 -0.405 -18.843 1.00 87.38 198 ALA A C 1
ATOM 1572 O O . ALA A 1 198 ? 17.778 0.431 -19.388 1.00 87.38 198 ALA A O 1
ATOM 1573 N N . TYR A 1 199 ? 17.451 -1.670 -18.664 1.00 89.00 199 TYR A N 1
ATOM 1574 C CA . TYR A 1 199 ? 18.764 -2.166 -19.076 1.00 89.00 199 TYR A CA 1
ATOM 1575 C C . TYR A 1 199 ? 18.986 -2.012 -20.587 1.00 89.00 199 TYR A C 1
ATOM 1577 O O . TYR A 1 199 ? 20.034 -1.530 -21.023 1.00 89.00 199 TYR A O 1
ATOM 1585 N N . LYS A 1 200 ? 17.987 -2.377 -21.401 1.00 86.50 200 LYS A N 1
ATOM 1586 C CA . LYS A 1 200 ? 18.054 -2.242 -22.862 1.00 86.50 200 LYS A CA 1
ATOM 1587 C C . LYS A 1 200 ? 18.214 -0.779 -23.291 1.00 86.50 200 LYS A C 1
ATOM 1589 O O . LYS A 1 200 ? 19.048 -0.492 -24.149 1.00 86.50 200 LYS A O 1
ATOM 1594 N N . ALA A 1 201 ? 17.449 0.137 -22.694 1.00 85.81 201 ALA A N 1
ATOM 1595 C CA . ALA A 1 201 ? 17.537 1.569 -22.974 1.00 85.81 201 ALA A CA 1
ATOM 1596 C C . ALA A 1 201 ? 18.909 2.138 -22.581 1.00 85.81 201 ALA A C 1
ATOM 1598 O O . ALA A 1 201 ? 19.532 2.841 -23.378 1.00 85.81 201 ALA A O 1
ATOM 1599 N N . HIS A 1 202 ? 19.416 1.760 -21.404 1.00 87.00 202 HIS A N 1
ATOM 1600 C CA . HIS A 1 202 ? 20.729 2.174 -20.920 1.00 87.00 202 HIS A CA 1
ATOM 1601 C C . HIS A 1 202 ? 21.858 1.719 -21.857 1.00 87.00 202 HIS A C 1
ATOM 1603 O O . HIS A 1 202 ? 22.688 2.524 -22.277 1.00 87.00 202 HIS A O 1
ATOM 1609 N N . LYS A 1 203 ? 21.858 0.441 -22.262 1.00 88.00 203 LYS A N 1
ATOM 1610 C CA . LYS A 1 203 ? 22.870 -0.109 -23.176 1.00 88.00 203 LYS A CA 1
ATOM 1611 C C . LYS A 1 203 ? 22.901 0.630 -24.518 1.00 88.00 203 LYS A C 1
ATOM 1613 O O . LYS A 1 203 ? 23.970 1.030 -24.971 1.00 88.00 203 LYS A O 1
ATOM 1618 N N . LEU A 1 204 ? 21.735 0.856 -25.130 1.00 85.19 204 LEU A N 1
ATOM 1619 C CA . LEU A 1 204 ? 21.629 1.559 -26.415 1.00 85.19 204 LEU A CA 1
ATOM 1620 C C . LEU A 1 204 ? 22.116 3.010 -26.328 1.00 85.19 204 LEU A C 1
ATOM 1622 O O . LEU A 1 204 ? 22.776 3.503 -27.242 1.00 85.19 204 LEU A O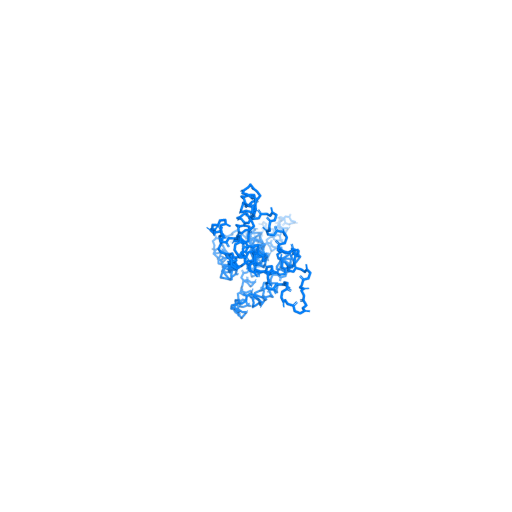 1
ATOM 1626 N N . LYS A 1 205 ? 21.819 3.687 -25.217 1.00 84.38 205 LYS A N 1
ATOM 1627 C CA . LYS A 1 205 ? 22.280 5.050 -24.948 1.00 84.38 205 LYS A CA 1
ATOM 1628 C C . LYS A 1 205 ? 23.802 5.129 -24.837 1.00 84.38 205 LYS A C 1
ATOM 1630 O O . LYS A 1 205 ? 24.405 6.024 -25.431 1.00 84.38 205 LYS A O 1
ATOM 1635 N N . THR A 1 206 ? 24.422 4.191 -24.125 1.00 87.38 206 THR A N 1
ATOM 1636 C CA . THR A 1 206 ? 25.882 4.128 -23.973 1.00 87.38 206 THR A CA 1
ATOM 1637 C C . THR A 1 206 ? 26.569 3.835 -25.307 1.00 87.38 206 THR A C 1
ATOM 1639 O O . THR A 1 206 ? 27.460 4.582 -25.703 1.00 87.38 206 THR A O 1
ATOM 1642 N N . GLU A 1 207 ? 26.089 2.844 -26.067 1.00 88.06 207 GLU A N 1
ATOM 1643 C CA . GLU A 1 207 ? 26.624 2.534 -27.403 1.00 88.06 207 GLU A CA 1
ATOM 1644 C C . GLU A 1 207 ? 26.511 3.725 -28.369 1.00 88.06 207 GLU A C 1
ATOM 1646 O O . GLU A 1 207 ? 27.424 3.993 -29.153 1.00 88.06 207 GLU A O 1
ATOM 1651 N N . PHE A 1 208 ? 25.400 4.467 -28.320 1.00 85.88 208 PHE A N 1
ATOM 1652 C CA . PHE A 1 208 ? 25.223 5.667 -29.133 1.00 85.88 208 PHE A CA 1
ATOM 1653 C C . PHE A 1 208 ? 26.201 6.778 -28.734 1.00 85.88 208 PHE A C 1
ATOM 1655 O O . PHE A 1 208 ? 26.815 7.396 -29.606 1.00 85.88 208 PHE A O 1
ATOM 1662 N N . LYS A 1 209 ? 26.385 7.010 -27.429 1.00 87.12 209 LYS A N 1
ATOM 1663 C CA . LYS A 1 209 ? 27.331 8.008 -26.916 1.00 87.12 209 LYS A CA 1
ATOM 1664 C C . LYS A 1 209 ? 28.762 7.694 -27.356 1.00 87.12 209 LYS A C 1
ATOM 1666 O O . LYS A 1 209 ? 29.435 8.573 -27.887 1.00 87.12 209 LYS A O 1
ATOM 1671 N N . GLU A 1 210 ? 29.187 6.439 -27.241 1.00 90.62 210 GLU A N 1
ATOM 1672 C CA . GLU A 1 210 ? 30.508 5.995 -27.703 1.00 90.62 210 GLU A CA 1
ATOM 1673 C C . GLU A 1 210 ? 30.695 6.174 -29.217 1.00 90.62 210 GLU A C 1
ATOM 1675 O O . GLU A 1 210 ? 31.767 6.578 -29.674 1.00 90.62 210 GLU A O 1
ATOM 1680 N N . ARG A 1 211 ? 29.663 5.888 -30.026 1.00 86.75 211 ARG A N 1
ATOM 1681 C CA . ARG A 1 211 ? 29.708 6.132 -31.479 1.00 86.75 211 ARG A CA 1
ATOM 1682 C C . ARG A 1 211 ? 29.854 7.617 -31.794 1.00 86.75 211 ARG A C 1
ATOM 1684 O O . ARG A 1 211 ? 30.665 7.968 -32.647 1.00 86.75 211 ARG A O 1
ATOM 1691 N N . MET A 1 212 ? 29.111 8.477 -31.102 1.00 86.25 212 MET A N 1
ATOM 1692 C CA . MET A 1 212 ? 29.196 9.926 -31.283 1.00 86.25 212 MET A CA 1
ATOM 1693 C C . MET A 1 212 ? 30.565 10.474 -30.874 1.00 86.25 212 MET A C 1
ATOM 1695 O O . MET A 1 212 ? 31.150 11.247 -31.627 1.00 86.25 212 MET A O 1
ATOM 1699 N N . GLU A 1 213 ? 31.122 10.030 -29.747 1.00 90.00 213 GLU A N 1
ATOM 1700 C CA . GLU A 1 213 ? 32.475 10.414 -29.322 1.00 90.00 213 GLU A CA 1
ATOM 1701 C C . GLU A 1 213 ? 33.538 9.978 -30.341 1.00 90.00 213 GLU A C 1
ATOM 1703 O O . GLU A 1 213 ? 34.441 10.751 -30.658 1.00 90.00 213 GLU A O 1
ATOM 1708 N N . LYS A 1 214 ? 33.410 8.780 -30.931 1.00 87.44 214 LYS A N 1
ATOM 1709 C CA . LYS A 1 214 ? 34.301 8.327 -32.015 1.00 87.44 214 LYS A CA 1
ATOM 1710 C C . LYS A 1 214 ? 34.202 9.200 -33.268 1.00 87.44 214 LYS A C 1
ATOM 1712 O O . LYS A 1 214 ? 35.231 9.486 -33.874 1.00 87.44 214 LYS A O 1
ATOM 1717 N N . ILE A 1 215 ? 32.993 9.618 -33.653 1.00 85.31 215 ILE A N 1
ATOM 1718 C CA . ILE A 1 215 ? 32.775 10.502 -34.810 1.00 85.31 215 ILE A CA 1
ATOM 1719 C C . ILE A 1 215 ? 33.385 11.885 -34.551 1.00 85.31 215 ILE A C 1
ATOM 1721 O O . ILE A 1 215 ? 34.083 12.411 -35.414 1.00 85.31 215 ILE A O 1
ATOM 1725 N N . ILE A 1 216 ? 33.167 12.451 -33.361 1.00 86.56 216 ILE A N 1
ATOM 1726 C CA . ILE A 1 216 ? 33.684 13.774 -32.980 1.00 86.56 216 ILE A CA 1
ATOM 1727 C C . ILE A 1 216 ? 35.216 13.768 -32.910 1.00 86.56 216 ILE A C 1
ATOM 1729 O O . ILE A 1 216 ? 35.856 14.680 -33.427 1.00 86.56 216 ILE A O 1
ATOM 1733 N N . ASN A 1 217 ? 35.813 12.731 -32.317 1.00 85.56 217 ASN A N 1
ATOM 1734 C CA . ASN A 1 217 ? 37.262 12.653 -32.122 1.00 85.56 217 ASN A CA 1
ATOM 1735 C C . ASN A 1 217 ? 38.033 12.211 -33.378 1.00 85.56 217 ASN A C 1
ATOM 1737 O O . ASN A 1 217 ? 39.260 12.297 -33.396 1.00 85.56 217 ASN A O 1
ATOM 1741 N N . ASN A 1 218 ? 37.362 11.708 -34.422 1.00 80.75 218 ASN A N 1
ATOM 1742 C CA . ASN A 1 218 ? 38.027 11.265 -35.652 1.00 80.75 218 ASN A CA 1
ATOM 1743 C C . ASN A 1 218 ? 37.171 11.498 -36.920 1.00 80.75 218 ASN A C 1
ATOM 1745 O O . ASN A 1 218 ? 36.804 10.544 -37.617 1.00 80.75 218 ASN A O 1
ATOM 1749 N N . PRO A 1 219 ? 36.852 12.764 -37.255 1.00 69.00 219 PRO A N 1
ATOM 1750 C CA . PRO A 1 219 ? 35.868 13.094 -38.289 1.00 69.00 219 PRO A CA 1
ATOM 1751 C C . PRO A 1 219 ? 36.301 12.671 -39.704 1.00 69.00 219 PRO A C 1
ATOM 1753 O O . PRO A 1 219 ? 35.465 12.292 -40.524 1.00 69.00 219 PRO A O 1
ATOM 1756 N N . PHE A 1 220 ? 37.608 12.670 -39.996 1.00 60.94 220 PHE A N 1
ATOM 1757 C CA . PHE A 1 220 ? 38.130 12.388 -41.339 1.00 60.94 220 PHE A CA 1
ATOM 1758 C C . PHE A 1 220 ? 38.043 10.904 -41.738 1.00 60.94 220 PHE A C 1
ATOM 1760 O O . PHE A 1 220 ? 37.684 10.607 -42.879 1.00 60.94 220 PHE A O 1
ATOM 1767 N N . LYS A 1 221 ? 38.253 9.967 -40.798 1.00 58.16 221 LYS A N 1
ATOM 1768 C CA . LYS A 1 221 ? 38.163 8.513 -41.054 1.00 58.16 221 LYS A CA 1
ATOM 1769 C C . LYS A 1 221 ? 36.745 8.041 -41.397 1.00 58.16 221 LYS A C 1
ATOM 1771 O O . LYS A 1 221 ? 36.578 7.075 -42.137 1.00 58.16 221 LYS A O 1
ATOM 1776 N N . PHE A 1 222 ? 35.724 8.720 -40.875 1.00 53.47 222 PHE A N 1
ATOM 1777 C CA . PHE A 1 222 ? 34.325 8.358 -41.115 1.00 53.47 222 PHE A CA 1
ATOM 1778 C C . PHE A 1 222 ? 33.849 8.766 -42.522 1.00 53.47 222 PHE A C 1
ATOM 1780 O O . PHE A 1 222 ? 33.003 8.094 -43.110 1.00 53.47 222 PHE A O 1
ATOM 1787 N N . SER A 1 223 ? 34.430 9.832 -43.092 1.00 56.72 223 SER A N 1
ATOM 1788 C CA . SER A 1 223 ? 34.111 10.295 -44.451 1.00 56.72 223 SER A CA 1
ATOM 1789 C C . SER A 1 223 ? 34.630 9.358 -45.551 1.00 56.72 223 SER A C 1
ATOM 1791 O O . SER A 1 223 ? 34.002 9.248 -46.601 1.00 56.72 223 SER A O 1
ATOM 1793 N N . GLU A 1 224 ? 35.737 8.646 -45.311 1.00 55.41 224 GLU A N 1
ATOM 1794 C CA . GLU A 1 224 ? 36.284 7.675 -46.266 1.00 55.41 224 GLU A CA 1
ATOM 1795 C C . GLU A 1 224 ? 35.542 6.333 -46.223 1.00 55.41 224 GLU A C 1
ATOM 1797 O O . GLU A 1 224 ? 35.278 5.755 -47.273 1.00 55.41 224 GLU A O 1
ATOM 1802 N N . GLN A 1 225 ? 35.121 5.854 -45.046 1.00 55.22 225 GLN A N 1
ATOM 1803 C CA . GLN A 1 225 ? 34.400 4.575 -44.935 1.00 55.22 225 GLN A CA 1
ATOM 1804 C C . GLN A 1 225 ? 32.982 4.596 -45.528 1.00 55.22 225 GLN A C 1
ATOM 1806 O O . GLN A 1 225 ? 32.510 3.559 -45.987 1.00 55.22 225 GLN A O 1
ATOM 1811 N N . ASN A 1 226 ? 32.318 5.756 -45.567 1.00 56.41 226 ASN A N 1
ATOM 1812 C CA . ASN A 1 226 ? 31.004 5.913 -46.206 1.00 56.41 226 ASN A CA 1
ATOM 1813 C C . ASN A 1 226 ? 31.076 6.284 -47.698 1.00 56.41 226 ASN A C 1
ATOM 1815 O O . ASN A 1 226 ? 30.036 6.382 -48.335 1.00 56.41 226 ASN A O 1
ATOM 1819 N N . LYS A 1 227 ? 32.270 6.491 -48.273 1.00 51.22 227 LYS A N 1
ATOM 1820 C CA . LYS A 1 227 ? 32.435 6.715 -49.723 1.00 51.22 227 LYS A CA 1
ATOM 1821 C C . LYS A 1 227 ? 32.524 5.420 -50.542 1.00 51.22 227 LYS A C 1
ATOM 1823 O O . LYS A 1 227 ? 32.456 5.487 -51.764 1.00 51.22 227 LYS A O 1
ATOM 1828 N N . PHE A 1 228 ? 32.678 4.266 -49.889 1.00 51.59 228 PHE A N 1
ATOM 1829 C CA . PHE A 1 228 ? 32.853 2.957 -50.538 1.00 51.59 228 PHE A CA 1
ATOM 1830 C C . PHE A 1 228 ? 31.730 1.947 -50.224 1.00 51.59 228 PHE A C 1
ATOM 1832 O O . PHE A 1 228 ? 31.904 0.747 -50.435 1.00 51.59 228 PHE A O 1
ATOM 1839 N N . LYS A 1 229 ? 30.583 2.418 -49.727 1.00 47.50 229 LYS A N 1
ATOM 1840 C CA . LYS A 1 229 ? 29.328 1.660 -49.628 1.00 47.50 229 LYS A CA 1
ATOM 1841 C C . LYS A 1 229 ? 28.240 2.396 -50.387 1.00 47.50 229 LYS A C 1
ATOM 1843 O O . LYS A 1 229 ? 27.395 1.691 -50.972 1.00 47.50 229 LYS A O 1
#

Secondary structure (DSSP, 8-state):
--HHHHHT--TT--HHHHHHHHHHHHHHHHHSSS--HHHHHHHHHHHHHHSSHHHHHHHHHHHHHHHHHHHHHSS---------HHHHHHHHHHHHHHHHHHHHH---HHHHHHHHHHHHHHHHHHHHHHHHHHHHHH-TTTSS--HHHHHHHHHHHHSHHHHHHHHHHHGGGGT----HHHHHHHHHHHHHHHHHHHHHHHHHHHHHHHHHHHHHH-HHHHHHHTS--

Organism: NCBI:txid2675226

InterPro domains:
  IPR001623 DnaJ domain [PF00226] (2-60)
  IPR001623 DnaJ domain [PS50076] (2-63)
  IPR036869 Chaperone J-domain superfamily [G3DSA:1.10.287.110] (1-83)
  IPR036869 Chaperone J-domain superfamily [SSF46565] (1-66)

pLDDT: mean 83.13, std 12.75, range [42.03, 96.31]

Foldseek 3Di:
DALCVLLVHDLPDDLVSLVVSLVVLVVVQVPDPHRDPVSVVSSVVSCVQVNPPVSSVVSVVVVVVVVVVVVVVPPPPPLPQDDCPVVLLVLLVVLLVVLVVCLVPDPDLVVNLVVLVVSVLVSLQVSLVVLLVNCCSQDPVNVPPSVVSVVLSVLCNPPVLVSSLVSLQCCVVSVDDRPSVSSNVSSVVSCCSSVVSNVVSVVVVVVVVVVVVCCVVCVPVVVVVVVVD

Radius of gyration: 37.46 Å; chains: 1; bounding box: 84×40×112 Å

Sequence (229 aa):
MNLYDFLGVDQSASDEQIKSAIMKKADEQKSSASPSQYDMSMIRHAIEVLQDGNKRKEYDVSLSQYTETRRIEIEPMYEQNVDYGVLLLCLPISFSGAITLMSSFVNQFFLMENMIICLFSLMVCSTGIIAAIEESKNSIKTKNDPLPPFINFLGIMLLWPYGYCSYMASRRRYGYANPLLTTIIIAIITTLLFAYPAYKAHKLKTEFKERMEKIINNPFKFSEQNKFK